Protein AF-A0A7Y4TF43-F1 (afdb_monomer)

pLDDT: mean 89.57, std 15.42, range [26.77, 98.62]

Solvent-accessible surface area (backbone atoms only — not comparable to full-atom values): 12649 Å² total; per-residue (Å²): 133,94,53,73,47,68,71,80,63,90,96,55,72,72,47,81,47,78,46,74,49,80,55,80,35,30,31,34,32,39,34,38,35,33,34,73,54,86,98,42,77,38,79,77,46,71,32,80,34,51,35,22,57,14,78,38,34,25,68,56,25,36,51,51,12,51,55,29,45,78,72,66,38,46,60,57,14,49,53,29,26,50,49,13,34,57,22,34,49,42,52,96,55,34,36,42,57,59,31,66,57,42,44,54,54,48,71,70,48,78,72,38,80,82,64,49,75,67,70,67,25,78,40,71,54,90,91,47,73,41,41,33,55,44,76,46,79,43,33,36,78,89,54,38,35,28,40,37,40,33,28,46,60,94,83,63,85,84,42,68,71,57,41,46,55,53,24,48,52,51,48,54,46,48,46,70,73,42,70,67,48,55,81,70,20,52,28,39,32,28,28,43,38,43,90,100,49,95,51,61,47,73,37,54,33,33,65,84,77,38,62,66,80,82,74,83,72,73,93,65,78,83,79,80,75,132

Sequence (226 aa):
ETGVQVNELPGAAQIHTLYSAQTPAHRWALNAWLVPAGETWAVASFYVSIASVGAYDAEELQKLAQVQAGRGHAFNAYMLMSAASATAYRGPDFQPVAKPKIDAALAAMKVPSELAGNPPRTWTFGTQRYTVEQVTIVGAPDKALGLVIQYRDPAWDLTDPDGEVRNRALIDAFVKKHPDWSESFGFLVARILRPGENMGWGTVFDAKAGFAQGVTSDASSPTVTP

Radius of gyration: 20.47 Å; Cα contacts (8 Å, |Δi|>4): 413; chains: 1; bounding box: 50×43×59 Å

Nearest PDB structures (foldseek):
  4k15-assembly1_C-2  TM=5.451E-01  e=4.160E-01  Listeria monocytogenes EGD-e
  5bsz-assembly1_A  TM=5.001E-01  e=3.686E-01  Streptoalloteichus sp. ATCC 53650
  4k15-assembly1_A-2  TM=5.828E-01  e=2.403E+00  Listeria monocytogenes EGD-e
  1qbe-assembly1_C  TM=3.901E-01  e=1.163E+00  Qubevirus durum
  2ygk-assembly1_B  TM=3.945E-01  e=1.672E+00  Saccharolobus solfataricus

Foldseek 3Di:
DWDKDFDDDPPFDKDWDWDWDDDLFFIKIKIFIWGDDDVDIDTPDMDIATQAFGVDGLVRLQVQLVVCVVVVLQVSNLQSLVRSLRNQDGDPGMGIPVNVVSVVVNVPGDQPPQRPDAAQDWDDQPPDIWRWGDWHWHGDSVRFIEIETETEDPPQPQDLVSQQVVFLVVVVSVCVVRVVNCVRGQKYKYFYDDVPDPHGHIWMQGPPPGTDDDDPPDPDDPPPDD

Mean predicted aligned error: 6.47 Å

Secondary structure (DSSP, 8-state):
---EEE---TTS--EEEEEEEE-SS-EEEEEEEEEEETTEEEEEEEEEEE-EETTEEHHHHHHHHHHHHHTT-HHHHHHHHHHHHHHH---TTEEETHHHHHHHHHHTSPPPGGG-SSSSEEEEETTEEEEEEEEEEEE-TTS-EEEEEEEE-TT--S-HHHHHHHHHHHHHHHHHH-GGGGGT-SEEEEEEEPTT-S-EEEEEEETTTEE-------S-------

Structure (mmCIF, N/CA/C/O backbone):
data_AF-A0A7Y4TF43-F1
#
_entry.id   AF-A0A7Y4TF43-F1
#
loop_
_atom_site.group_PDB
_atom_site.id
_atom_site.type_symbol
_atom_site.label_atom_id
_atom_site.label_alt_id
_atom_site.label_comp_id
_atom_site.label_asym_id
_atom_site.label_entity_id
_atom_site.label_seq_id
_atom_site.pdbx_PDB_ins_code
_atom_site.Cartn_x
_atom_site.Cartn_y
_atom_site.Cartn_z
_atom_site.occupancy
_atom_site.B_iso_or_equiv
_atom_site.auth_seq_id
_atom_site.auth_comp_id
_atom_site.auth_asym_id
_atom_site.auth_atom_id
_atom_site.pdbx_PDB_model_num
ATOM 1 N N . GLU A 1 1 ? -24.293 -7.139 6.120 1.00 46.12 1 GLU A N 1
ATOM 2 C CA . GLU A 1 1 ? -24.575 -6.857 7.542 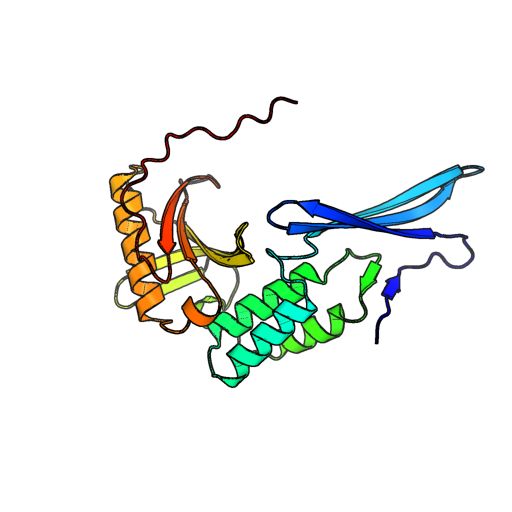1.00 46.12 1 GLU A CA 1
ATOM 3 C C . GLU A 1 1 ? -23.653 -5.748 7.998 1.00 46.12 1 GLU A C 1
ATOM 5 O O . GLU A 1 1 ? -22.440 -5.907 7.910 1.00 46.12 1 GLU A O 1
ATOM 10 N N . THR A 1 2 ? -24.228 -4.626 8.412 1.00 69.12 2 THR A N 1
ATOM 11 C CA . THR A 1 2 ? -23.524 -3.517 9.056 1.00 69.12 2 THR A CA 1
ATOM 12 C C . THR A 1 2 ? -23.521 -3.790 10.553 1.00 69.12 2 THR A C 1
ATOM 14 O O . THR A 1 2 ? -24.575 -3.861 11.176 1.00 69.12 2 THR A O 1
ATOM 17 N N . GLY A 1 3 ? -22.342 -3.998 11.127 1.00 82.38 3 GLY A N 1
ATOM 18 C CA . GLY A 1 3 ? -22.181 -4.295 12.544 1.00 82.38 3 GLY A CA 1
ATOM 19 C C . GLY A 1 3 ? -20.760 -3.998 12.995 1.00 82.38 3 GLY A C 1
ATOM 20 O O . GLY A 1 3 ? -19.847 -3.884 12.170 1.00 82.38 3 GLY A O 1
ATOM 21 N N . VAL A 1 4 ? -20.579 -3.873 14.304 1.00 86.94 4 VAL A N 1
ATOM 22 C CA . VAL A 1 4 ? -19.288 -3.597 14.938 1.00 86.94 4 VAL A CA 1
ATOM 23 C C . VAL A 1 4 ? -19.072 -4.563 16.095 1.00 86.94 4 VAL A C 1
ATOM 25 O O . VAL A 1 4 ? -20.026 -5.001 16.733 1.00 86.94 4 VAL A O 1
ATOM 28 N N . GLN A 1 5 ? -17.815 -4.902 16.336 1.00 87.38 5 GLN A N 1
ATOM 29 C CA . GLN A 1 5 ? -17.347 -5.585 17.532 1.00 87.38 5 GLN A CA 1
ATOM 30 C C . GLN A 1 5 ? -16.591 -4.570 18.378 1.00 87.38 5 GLN A C 1
ATOM 32 O O . GLN A 1 5 ? -15.819 -3.775 17.837 1.00 87.38 5 GLN A O 1
ATOM 37 N N . VAL A 1 6 ? -16.825 -4.592 19.685 1.00 88.56 6 VAL A N 1
ATOM 38 C CA . VAL A 1 6 ? -16.188 -3.684 20.638 1.00 88.56 6 VAL A CA 1
ATOM 39 C C . VAL A 1 6 ? -15.660 -4.463 21.832 1.00 88.56 6 VAL A C 1
ATOM 41 O O . VAL A 1 6 ? -16.217 -5.503 22.186 1.00 88.56 6 VAL A O 1
ATOM 44 N N . ASN A 1 7 ? -14.606 -3.952 22.460 1.00 85.12 7 ASN A N 1
ATOM 45 C CA . ASN A 1 7 ? -14.187 -4.438 23.769 1.00 85.12 7 ASN A CA 1
ATOM 46 C C . ASN A 1 7 ? -15.149 -3.937 24.855 1.00 85.12 7 ASN A C 1
ATOM 48 O O . ASN A 1 7 ? -15.689 -2.828 24.782 1.00 85.12 7 ASN A O 1
ATOM 52 N N . GLU A 1 8 ? -15.369 -4.763 25.876 1.00 86.81 8 GLU A N 1
ATOM 53 C CA . GLU A 1 8 ? -16.253 -4.440 26.993 1.00 86.81 8 GLU A CA 1
ATOM 54 C C . GLU A 1 8 ? -15.545 -4.606 28.336 1.00 86.81 8 GLU A C 1
ATOM 56 O O . GLU A 1 8 ? -14.788 -5.555 28.537 1.00 86.81 8 GLU A O 1
ATOM 61 N N . LEU A 1 9 ? -15.816 -3.688 29.267 1.00 85.00 9 LEU A N 1
ATOM 62 C CA . LEU A 1 9 ? -15.512 -3.848 30.686 1.00 85.00 9 LEU A CA 1
ATOM 63 C C . LEU A 1 9 ? -16.764 -4.386 31.391 1.00 85.00 9 LEU A C 1
ATOM 65 O O . LEU A 1 9 ? -17.732 -3.637 31.565 1.00 85.00 9 LEU A O 1
ATOM 69 N N . PRO A 1 10 ? -16.778 -5.666 31.810 1.00 84.62 10 PRO A N 1
ATOM 70 C CA . PRO A 1 10 ? -17.956 -6.263 32.425 1.00 84.62 10 PRO A CA 1
ATOM 71 C C . PRO A 1 10 ? -18.425 -5.470 33.649 1.00 84.62 10 PRO A C 1
ATOM 73 O O . PRO A 1 10 ? -17.652 -5.210 34.570 1.00 84.62 10 PRO A O 1
ATOM 76 N N . GLY A 1 11 ? -19.706 -5.097 33.665 1.00 82.06 11 GLY A N 1
ATOM 77 C CA . GLY A 1 11 ? -20.324 -4.382 34.785 1.00 82.06 11 GLY A CA 1
ATOM 78 C C . GLY A 1 11 ? -20.009 -2.883 34.870 1.00 82.06 11 GLY A C 1
ATOM 79 O O . GLY A 1 11 ? -20.491 -2.235 35.797 1.00 82.06 11 GLY A O 1
ATOM 80 N N . ALA A 1 12 ? -19.256 -2.315 33.922 1.00 85.38 12 ALA A N 1
ATOM 81 C CA . ALA A 1 12 ? -19.008 -0.878 33.838 1.00 85.38 12 ALA A CA 1
ATOM 82 C C . ALA A 1 12 ? -19.851 -0.229 32.730 1.00 85.38 12 ALA A C 1
ATOM 84 O O . ALA A 1 12 ? -20.059 -0.803 31.661 1.00 85.38 12 ALA A O 1
ATOM 85 N N . ALA A 1 13 ? -20.308 1.004 32.964 1.00 91.38 13 ALA A N 1
ATOM 86 C CA . ALA A 1 13 ? -20.813 1.835 31.876 1.00 91.38 13 ALA A CA 1
ATOM 87 C C . ALA A 1 13 ? -19.656 2.169 30.922 1.00 91.38 13 ALA A C 1
ATOM 89 O O . ALA A 1 13 ? -18.534 2.403 31.365 1.00 91.38 13 ALA A O 1
ATOM 90 N N . GLN A 1 14 ? -19.918 2.202 29.618 1.00 93.62 14 GLN A N 1
ATOM 91 C CA . GLN A 1 14 ? -18.905 2.505 28.611 1.00 93.62 14 GLN A CA 1
ATOM 92 C C . GLN A 1 14 ? -19.530 3.133 27.371 1.00 93.62 14 GLN A C 1
ATOM 94 O O . GLN A 1 14 ? -20.691 2.874 27.053 1.00 93.62 14 GLN A O 1
ATOM 99 N N . ILE A 1 15 ? -18.746 3.940 26.659 1.00 93.06 15 ILE A N 1
ATOM 100 C CA . ILE A 1 15 ? -19.147 4.545 25.388 1.00 93.06 15 ILE A CA 1
ATOM 101 C C . ILE A 1 15 ? -18.046 4.282 24.367 1.00 93.06 15 ILE A C 1
ATOM 103 O O . ILE A 1 15 ? -16.881 4.577 24.615 1.00 93.06 15 ILE A O 1
ATOM 107 N N . HIS A 1 16 ? -18.432 3.768 23.203 1.00 92.56 16 HIS A N 1
ATOM 108 C CA . HIS A 1 16 ? -17.567 3.672 22.031 1.00 92.56 16 HIS A CA 1
ATOM 109 C C . HIS A 1 16 ? -18.012 4.713 21.014 1.00 92.56 16 HIS A C 1
ATOM 111 O O . HIS A 1 16 ? -19.173 4.723 20.602 1.00 92.56 16 HIS A O 1
ATOM 117 N N . THR A 1 17 ? -17.105 5.599 20.618 1.00 91.62 17 THR A N 1
ATOM 118 C CA . THR A 1 17 ? -17.371 6.634 19.618 1.00 91.62 17 THR A CA 1
ATOM 119 C C . THR A 1 17 ? -16.515 6.412 18.380 1.00 91.62 17 THR A C 1
ATOM 121 O O . THR A 1 17 ? -15.373 5.959 18.452 1.00 91.62 17 THR A O 1
ATOM 124 N N . LEU A 1 18 ? -17.090 6.732 17.221 1.00 92.06 18 LEU A N 1
ATOM 125 C CA . LEU A 1 18 ? -16.399 6.730 15.940 1.00 92.06 18 LEU A CA 1
ATOM 126 C C . LEU A 1 18 ? -16.615 8.086 15.275 1.00 92.06 18 LEU A C 1
ATOM 128 O O . LEU A 1 18 ? -17.734 8.429 14.896 1.00 92.06 18 LEU A O 1
ATOM 132 N N . TYR A 1 19 ? -15.535 8.836 15.112 1.00 91.31 19 TYR A N 1
ATOM 133 C CA . TYR A 1 19 ? -15.518 10.093 14.378 1.00 91.31 19 TYR A CA 1
ATOM 134 C C . TYR A 1 19 ? -14.869 9.882 13.018 1.00 91.31 19 TYR A C 1
ATOM 136 O O . TYR A 1 19 ? -13.899 9.133 12.895 1.00 91.31 19 TYR A O 1
ATOM 144 N N . SER A 1 20 ? -15.372 10.572 11.998 1.00 91.81 20 SER A N 1
ATOM 145 C CA . SER A 1 20 ? -14.782 10.578 10.662 1.00 91.81 20 SER A CA 1
ATOM 146 C C . SER A 1 20 ? -14.356 11.983 10.260 1.00 91.81 20 SER A C 1
ATOM 148 O O . SER A 1 20 ? -15.112 12.931 10.462 1.00 91.81 20 SER A O 1
ATOM 150 N N . ALA A 1 21 ? -13.196 12.103 9.622 1.00 91.12 21 ALA A N 1
ATOM 151 C CA . ALA A 1 21 ? -12.746 13.337 8.984 1.00 91.12 21 ALA A CA 1
ATOM 152 C C . ALA A 1 21 ? -12.379 13.071 7.519 1.00 91.12 21 ALA A C 1
ATOM 154 O O . ALA A 1 21 ? -11.948 11.974 7.175 1.00 91.12 21 A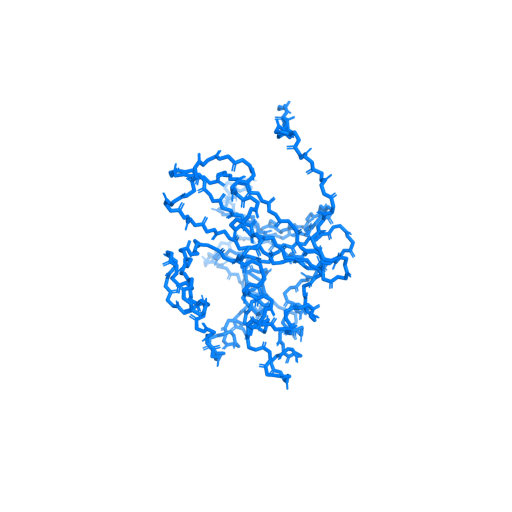LA A O 1
ATOM 155 N N . GLN A 1 22 ? -12.539 14.066 6.650 1.00 89.00 22 GLN A N 1
ATOM 156 C CA . GLN A 1 22 ? -12.196 13.974 5.230 1.00 89.00 22 GLN A CA 1
ATOM 157 C C . GLN A 1 22 ? -11.066 14.958 4.915 1.00 89.00 22 GLN A C 1
ATOM 159 O O . GLN A 1 22 ? -11.175 16.146 5.204 1.00 89.00 22 GLN A O 1
ATOM 164 N N . THR A 1 23 ? -10.003 14.470 4.283 1.00 84.50 23 THR A N 1
ATOM 165 C CA . THR A 1 23 ? -8.981 15.271 3.594 1.00 84.50 23 THR A CA 1
ATOM 166 C C . THR A 1 23 ? -9.102 15.050 2.080 1.00 84.50 23 THR A C 1
ATOM 168 O O . THR A 1 23 ? -9.809 14.128 1.665 1.00 84.50 23 THR A O 1
ATOM 171 N N . PRO A 1 24 ? -8.429 15.839 1.219 1.00 81.12 24 PRO A N 1
ATOM 172 C CA . PRO A 1 24 ? -8.532 15.656 -0.233 1.00 81.12 24 PRO A CA 1
ATOM 173 C C . PRO A 1 24 ? -8.176 14.243 -0.719 1.00 81.12 24 PRO A C 1
ATOM 175 O O . PRO A 1 24 ? -8.765 13.765 -1.681 1.00 81.12 24 PRO A O 1
ATOM 178 N N . ALA A 1 25 ? -7.240 13.566 -0.044 1.00 76.88 25 ALA A N 1
ATOM 179 C CA . ALA A 1 25 ? -6.752 12.246 -0.444 1.00 76.88 25 ALA A CA 1
ATOM 180 C C . ALA A 1 25 ? -7.330 11.081 0.378 1.00 76.88 25 ALA A C 1
ATOM 182 O O . ALA A 1 25 ? -7.246 9.940 -0.069 1.00 76.88 25 ALA A O 1
ATOM 183 N N . HIS A 1 26 ? -7.890 11.326 1.571 1.00 84.12 26 HIS A N 1
ATOM 184 C CA . HIS A 1 26 ? -8.266 10.253 2.499 1.00 84.12 26 HIS A CA 1
ATOM 185 C C . HIS A 1 26 ? -9.459 10.607 3.385 1.00 84.12 26 HIS A C 1
ATOM 187 O O . HIS A 1 26 ? -9.641 11.750 3.798 1.00 84.12 26 HIS A O 1
ATOM 193 N N . ARG A 1 27 ? -10.217 9.585 3.778 1.00 90.62 27 ARG A N 1
ATOM 194 C CA . ARG A 1 27 ? -11.031 9.597 4.992 1.00 90.62 27 ARG A CA 1
ATOM 195 C C . ARG A 1 27 ? -10.197 9.091 6.155 1.00 90.62 27 ARG A C 1
ATOM 197 O O . ARG A 1 27 ? -9.476 8.106 6.023 1.00 90.62 27 ARG A O 1
ATOM 204 N N . TRP A 1 28 ? -10.347 9.730 7.299 1.00 93.31 28 TRP A N 1
ATOM 205 C CA . TRP A 1 28 ? -9.778 9.336 8.578 1.00 93.31 28 TRP A CA 1
ATOM 206 C C . TRP A 1 28 ? -10.893 8.869 9.500 1.00 93.31 28 TRP A C 1
ATOM 208 O O . TRP A 1 28 ? -12.013 9.374 9.427 1.00 93.31 28 TRP A O 1
ATOM 218 N N . ALA A 1 29 ? -10.569 7.931 10.378 1.00 93.88 29 ALA A N 1
ATOM 219 C CA . ALA A 1 29 ? -11.431 7.475 11.452 1.00 93.88 29 ALA A CA 1
ATOM 220 C C . ALA A 1 29 ? -10.695 7.583 12.789 1.00 93.88 29 ALA A C 1
ATOM 222 O O . ALA A 1 29 ? -9.575 7.089 12.916 1.00 93.88 29 ALA A O 1
ATOM 223 N N . LEU A 1 30 ? -11.348 8.193 13.776 1.00 94.38 30 LEU A N 1
ATOM 224 C CA . LEU A 1 30 ? -10.943 8.189 15.178 1.00 94.38 30 LEU A CA 1
ATOM 225 C C . LEU A 1 30 ? -11.949 7.341 15.958 1.00 94.38 30 LEU A C 1
ATOM 227 O O . LEU A 1 30 ? -13.120 7.701 16.057 1.00 94.38 30 LEU A O 1
ATOM 231 N N . ASN A 1 31 ? -11.478 6.229 16.507 1.00 93.88 31 ASN A N 1
ATOM 232 C CA . ASN A 1 31 ? -12.157 5.470 17.551 1.00 93.88 31 ASN A CA 1
ATOM 233 C C . ASN A 1 31 ? -11.761 6.081 18.903 1.00 93.88 31 ASN A C 1
ATOM 235 O O . ASN A 1 31 ? -10.574 6.348 19.105 1.00 93.88 31 ASN A O 1
ATOM 239 N N . ALA A 1 32 ? -12.717 6.251 19.819 1.00 94.38 32 ALA A N 1
ATOM 240 C CA . ALA A 1 32 ? -12.417 6.439 21.235 1.00 94.38 32 ALA A CA 1
ATOM 241 C C . ALA A 1 32 ? -13.327 5.580 22.124 1.00 94.38 32 ALA A C 1
ATOM 243 O O . ALA A 1 32 ? -14.546 5.532 21.942 1.00 94.38 32 ALA A O 1
ATOM 244 N N . TRP A 1 33 ? -12.720 4.942 23.121 1.00 94.94 33 TRP A N 1
ATOM 245 C CA . TRP A 1 33 ? -13.391 4.194 24.175 1.00 94.94 33 TRP A CA 1
ATOM 246 C C . TRP A 1 33 ? -13.370 5.011 25.465 1.00 94.94 33 TRP A C 1
ATOM 248 O O . TRP A 1 33 ? -12.303 5.328 25.996 1.00 94.94 33 TRP A O 1
ATOM 258 N N . LEU A 1 34 ? -14.552 5.371 25.959 1.00 95.12 34 LEU A N 1
ATOM 259 C CA . LEU A 1 34 ? -14.738 6.161 27.168 1.00 95.12 34 LEU A CA 1
ATOM 260 C C . LEU A 1 34 ? -15.268 5.294 28.309 1.00 95.12 34 LEU A C 1
ATOM 262 O O . LEU A 1 34 ? -16.192 4.498 28.119 1.00 95.12 34 LEU A O 1
ATOM 266 N N . VAL A 1 35 ? -14.724 5.518 29.503 1.00 95.12 35 VAL A N 1
ATOM 267 C CA . VAL A 1 35 ? -15.135 4.864 30.752 1.00 95.12 35 VAL A CA 1
ATOM 268 C C . VAL A 1 35 ? -15.353 5.910 31.856 1.00 95.12 35 VAL A C 1
ATOM 270 O O . VAL A 1 35 ? -14.732 6.979 31.809 1.00 95.12 35 VAL A O 1
ATOM 273 N N . PRO A 1 36 ? -16.222 5.650 32.847 1.00 94.06 36 PRO A N 1
ATOM 274 C CA . PRO A 1 36 ? -16.410 6.542 33.982 1.00 94.06 36 PRO A CA 1
ATOM 275 C C . PRO A 1 36 ? -15.119 6.741 34.786 1.00 94.06 36 PRO A C 1
ATOM 277 O O . PRO A 1 36 ? -14.408 5.787 35.098 1.00 94.06 36 PRO A O 1
ATOM 280 N N . ALA A 1 37 ? -14.860 7.986 35.172 1.00 92.50 37 ALA A N 1
ATOM 281 C CA . ALA A 1 37 ? -13.784 8.426 36.049 1.00 92.50 37 ALA A CA 1
ATOM 282 C C . ALA A 1 37 ? -14.371 9.387 37.098 1.00 92.50 37 ALA A C 1
ATOM 284 O O . ALA A 1 37 ? -14.317 10.615 36.970 1.00 92.50 37 ALA A O 1
ATOM 285 N N . GLY A 1 38 ? -15.013 8.808 38.117 1.00 90.69 38 GLY A N 1
ATOM 286 C CA . GLY A 1 38 ? -15.818 9.556 39.083 1.00 90.69 38 GLY A CA 1
ATOM 287 C C . GLY A 1 38 ? -17.072 10.127 38.419 1.00 90.69 38 GLY A C 1
ATOM 288 O O . GLY A 1 38 ? -17.845 9.382 37.823 1.00 90.69 38 GLY A O 1
ATOM 289 N N . GLU A 1 39 ? -17.257 11.444 38.498 1.00 93.50 39 GLU A N 1
ATOM 290 C CA . GLU A 1 39 ? -18.380 12.159 37.864 1.00 93.50 39 GLU A CA 1
ATOM 291 C C . GLU A 1 39 ? -18.112 12.548 36.399 1.00 93.50 39 GLU A C 1
ATOM 293 O O . GLU A 1 39 ? -18.959 13.155 35.746 1.00 93.50 39 GLU A O 1
ATOM 298 N N . THR A 1 40 ? -16.932 12.216 35.866 1.00 95.06 40 THR A N 1
ATOM 299 C CA . THR A 1 40 ? -16.533 12.552 34.492 1.00 95.06 40 THR A CA 1
ATOM 300 C C . THR A 1 40 ? -16.291 11.300 33.654 1.00 95.06 40 THR A C 1
ATOM 302 O O . THR A 1 40 ? -16.212 10.191 34.178 1.00 95.06 40 THR A O 1
ATOM 305 N N . TRP A 1 41 ? -16.181 11.468 32.338 1.00 95.62 41 TRP A N 1
ATOM 306 C CA . TRP A 1 41 ? -15.757 10.411 31.421 1.00 95.62 41 TRP A CA 1
ATOM 307 C C . TRP A 1 41 ? -14.280 10.598 31.081 1.00 95.62 41 TRP A C 1
ATOM 309 O O . TRP A 1 41 ? -13.862 11.706 30.749 1.00 95.62 41 TRP A O 1
ATOM 319 N N . ALA A 1 42 ? -13.508 9.515 31.119 1.00 95.25 42 ALA A N 1
ATOM 320 C CA . ALA A 1 42 ? -12.115 9.494 30.690 1.00 95.25 42 ALA A CA 1
ATOM 321 C C . ALA A 1 42 ? -11.945 8.622 29.442 1.00 95.25 42 ALA A C 1
ATOM 323 O O . ALA A 1 42 ? -12.658 7.635 29.255 1.00 95.25 42 ALA A O 1
ATOM 324 N N . VAL A 1 43 ? -10.975 8.977 28.596 1.00 95.19 43 VAL A N 1
ATOM 325 C CA . VAL A 1 43 ? -10.563 8.152 27.454 1.00 95.19 43 VAL A CA 1
ATOM 326 C C . VAL A 1 43 ? -9.737 6.982 27.980 1.00 95.19 43 VAL A C 1
ATOM 328 O O . VAL A 1 43 ? -8.630 7.182 28.474 1.00 95.19 43 VAL A O 1
ATOM 331 N N . ALA A 1 44 ? -10.272 5.768 27.871 1.00 93.38 44 ALA A N 1
ATOM 332 C CA . ALA A 1 44 ? -9.546 4.539 28.179 1.00 93.38 44 ALA A CA 1
ATOM 333 C C . ALA A 1 44 ? -8.581 4.164 27.046 1.00 93.38 44 ALA A C 1
ATOM 335 O O . ALA A 1 44 ? -7.450 3.756 27.295 1.00 93.38 44 ALA A O 1
ATOM 336 N N . SER A 1 45 ? -9.032 4.318 25.800 1.00 94.31 45 SER A N 1
ATOM 337 C CA . SER A 1 45 ? -8.263 4.018 24.592 1.00 94.31 45 SER A CA 1
ATOM 338 C C . SER A 1 45 ? -8.760 4.873 23.431 1.00 94.31 45 SER A C 1
ATOM 340 O O . SER A 1 45 ? -9.919 5.293 23.406 1.00 94.31 45 SER A O 1
ATOM 342 N N . PHE A 1 46 ? -7.889 5.139 22.464 1.00 95.38 46 PHE A N 1
ATOM 343 C CA . PHE A 1 46 ? -8.273 5.736 21.193 1.00 95.38 46 PHE A CA 1
ATOM 344 C C . PHE A 1 46 ? -7.387 5.205 20.069 1.00 95.38 46 PHE A C 1
ATOM 346 O O . PHE A 1 46 ? -6.236 4.822 20.283 1.00 95.38 46 PHE A O 1
ATOM 353 N N . TYR A 1 47 ? -7.918 5.208 18.850 1.00 95.25 47 TYR A N 1
ATOM 354 C CA . TYR A 1 47 ? -7.173 4.792 17.671 1.00 95.25 47 TYR A CA 1
ATOM 355 C C . TYR A 1 47 ? -7.512 5.666 16.469 1.00 95.25 47 TYR A C 1
ATOM 357 O O . TYR A 1 47 ? -8.678 5.802 16.097 1.00 95.25 47 TYR A O 1
ATOM 365 N N . VAL A 1 48 ? -6.483 6.233 15.838 1.00 94.94 48 VAL A N 1
ATOM 366 C CA . VAL A 1 48 ? -6.611 7.000 14.595 1.00 94.94 48 VAL A CA 1
ATOM 367 C C . VAL A 1 48 ? -6.155 6.130 13.435 1.00 94.94 48 VAL A C 1
ATOM 369 O O . VAL A 1 48 ? -5.073 5.550 13.463 1.00 94.94 48 VAL A O 1
ATOM 372 N N . SER A 1 49 ? -6.984 6.047 12.401 1.00 93.56 49 SER A N 1
ATOM 373 C CA . SER A 1 49 ? -6.743 5.206 11.232 1.00 93.56 49 SER A CA 1
ATOM 374 C C . SER A 1 49 ? -7.159 5.895 9.944 1.00 93.56 49 SER A C 1
ATOM 376 O O . SER A 1 49 ? -8.040 6.757 9.931 1.00 93.56 49 SER A O 1
ATOM 378 N N . ILE A 1 50 ? -6.542 5.478 8.842 1.00 92.62 50 ILE A N 1
ATOM 379 C CA . ILE A 1 50 ? -7.019 5.805 7.503 1.00 92.62 50 ILE A CA 1
ATOM 380 C C . ILE A 1 50 ? -8.216 4.896 7.202 1.00 92.62 50 ILE A C 1
ATOM 382 O O . ILE A 1 50 ? -8.120 3.672 7.268 1.00 92.62 50 ILE A O 1
ATOM 386 N N . ALA A 1 51 ? -9.351 5.503 6.870 1.00 93.69 51 ALA A N 1
ATOM 387 C CA . ALA A 1 51 ? -10.604 4.829 6.551 1.00 93.69 51 ALA A CA 1
ATOM 388 C C . ALA A 1 51 ? -10.843 4.669 5.039 1.00 93.69 51 ALA A C 1
ATOM 390 O O . ALA A 1 51 ? -11.714 3.891 4.653 1.00 93.69 51 ALA A O 1
ATOM 391 N N . SER A 1 52 ? -10.091 5.381 4.190 1.00 93.75 52 SER A N 1
ATOM 392 C CA . SER A 1 52 ? -10.121 5.223 2.729 1.00 93.75 52 SER A CA 1
ATOM 393 C C . SER A 1 52 ? -8.766 5.513 2.080 1.00 93.75 52 SER A C 1
ATOM 395 O O . SER A 1 5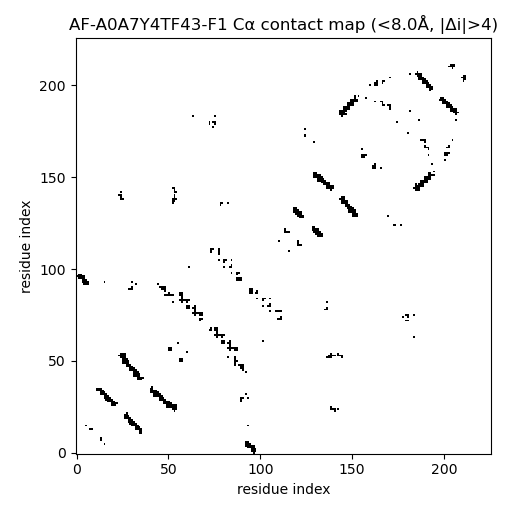2 ? -7.980 6.322 2.580 1.00 93.75 52 SER A O 1
ATOM 397 N N . VAL A 1 53 ? -8.507 4.908 0.921 1.00 92.38 53 VAL A N 1
ATOM 398 C CA . VAL A 1 53 ? -7.399 5.304 0.037 1.00 92.38 53 VAL A CA 1
ATOM 399 C C . VAL A 1 53 ? -7.989 6.031 -1.163 1.00 92.38 53 VAL A C 1
ATOM 401 O O . VAL A 1 53 ? -8.730 5.442 -1.948 1.00 92.38 53 VAL A O 1
ATOM 404 N N . GLY A 1 54 ? -7.720 7.332 -1.288 1.00 88.38 54 GLY A N 1
ATOM 405 C CA . GLY A 1 54 ? -8.463 8.165 -2.229 1.00 88.38 54 GLY A CA 1
ATOM 406 C C . GLY A 1 54 ? -9.943 8.190 -1.848 1.00 88.38 54 GLY A C 1
ATOM 407 O O . GLY A 1 54 ? -10.311 8.320 -0.674 1.00 88.38 54 GLY A O 1
ATOM 408 N N . ALA A 1 55 ? -10.795 7.992 -2.851 1.00 87.81 55 ALA A N 1
ATOM 409 C CA . ALA A 1 55 ? -12.236 7.881 -2.658 1.00 87.81 55 ALA A CA 1
ATOM 410 C C . ALA A 1 55 ? -12.697 6.505 -2.143 1.00 87.81 55 ALA A C 1
ATOM 412 O O . ALA A 1 55 ? -13.838 6.410 -1.708 1.00 87.81 55 ALA A O 1
ATOM 413 N N . TYR A 1 56 ? -11.836 5.479 -2.156 1.00 93.69 56 TYR A N 1
ATOM 414 C CA . TYR A 1 56 ? -12.250 4.089 -1.959 1.00 93.69 56 TYR A CA 1
ATOM 415 C C . TYR A 1 56 ? -12.144 3.651 -0.498 1.00 93.69 56 TYR A C 1
ATOM 417 O O . TYR A 1 56 ? -11.049 3.664 0.077 1.00 93.69 56 TYR A O 1
ATOM 425 N N . ASP A 1 57 ? -13.258 3.244 0.110 1.00 94.00 57 ASP A N 1
ATOM 426 C CA . ASP A 1 57 ? -13.215 2.514 1.384 1.00 94.00 57 ASP A CA 1
ATOM 427 C C . ASP A 1 57 ? -12.897 1.026 1.214 1.00 94.00 57 ASP A C 1
ATOM 429 O O . ASP A 1 57 ? -12.672 0.513 0.119 1.00 94.00 57 ASP A O 1
ATOM 433 N N . ALA A 1 58 ? -12.855 0.325 2.346 1.00 95.56 58 ALA A N 1
ATOM 434 C CA . ALA A 1 58 ? -12.540 -1.086 2.414 1.00 95.56 58 ALA A CA 1
ATOM 435 C C . ALA A 1 58 ? -13.461 -1.973 1.563 1.00 95.56 58 ALA A C 1
ATOM 437 O O . ALA A 1 58 ? -12.977 -2.926 0.956 1.00 95.56 58 ALA A O 1
ATOM 438 N N . GLU A 1 59 ? -14.765 -1.685 1.491 1.00 95.38 59 GLU A N 1
ATOM 439 C CA . GLU A 1 59 ? -15.688 -2.505 0.699 1.00 95.38 59 GLU A CA 1
ATOM 440 C C . GLU A 1 59 ? -15.484 -2.272 -0.798 1.00 95.38 59 GLU A C 1
ATOM 442 O O . GLU A 1 59 ? -15.506 -3.217 -1.589 1.00 95.38 59 GLU A O 1
ATOM 447 N N . GLU A 1 60 ? -15.266 -1.021 -1.201 1.00 95.81 60 GLU A N 1
ATOM 448 C CA . GLU A 1 60 ? -14.963 -0.677 -2.590 1.00 95.81 60 GLU A CA 1
ATOM 449 C C . GLU A 1 60 ? -13.620 -1.274 -3.033 1.00 95.81 60 GLU A C 1
ATOM 451 O O . GLU A 1 60 ? -13.545 -1.901 -4.092 1.00 95.81 60 GLU A O 1
ATOM 456 N N . LEU A 1 61 ? -12.582 -1.175 -2.196 1.00 97.69 61 LEU A N 1
ATOM 457 C CA . LEU A 1 61 ? -11.277 -1.798 -2.437 1.00 97.69 61 LEU A CA 1
ATO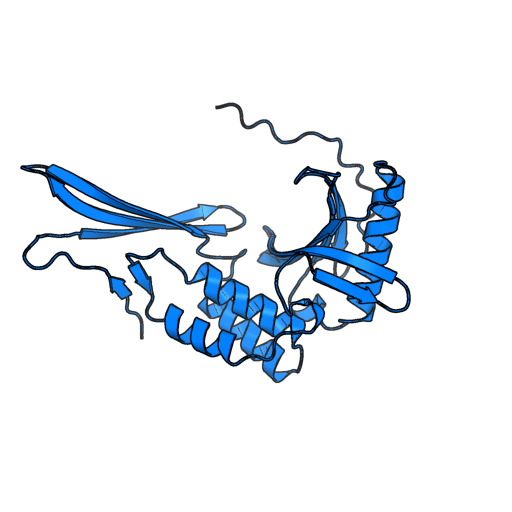M 458 C C . LEU A 1 61 ? -11.385 -3.326 -2.525 1.00 97.69 61 LEU A C 1
ATOM 460 O O . LEU A 1 61 ? -10.791 -3.932 -3.417 1.00 97.69 61 LEU A O 1
ATOM 464 N N . GLN A 1 62 ? -12.182 -3.958 -1.656 1.00 98.25 62 GLN A N 1
ATOM 465 C CA . GLN A 1 62 ? -12.435 -5.399 -1.709 1.00 98.25 62 GLN A CA 1
ATOM 466 C C . GLN A 1 62 ? -13.114 -5.804 -3.026 1.00 98.25 62 GLN A C 1
ATOM 468 O O . GLN A 1 62 ? -12.713 -6.793 -3.643 1.00 98.25 62 GLN A O 1
ATOM 473 N N . LYS A 1 63 ? -14.119 -5.046 -3.483 1.00 97.88 63 LYS A N 1
ATOM 474 C CA . LYS A 1 63 ? -14.799 -5.300 -4.765 1.00 97.88 63 LYS A CA 1
ATOM 475 C C . LYS A 1 63 ? -13.831 -5.175 -5.941 1.00 97.88 63 LYS A C 1
ATOM 477 O O . LYS A 1 63 ? -13.800 -6.058 -6.797 1.00 97.88 63 LYS A O 1
ATOM 482 N N . LEU A 1 64 ? -13.000 -4.131 -5.966 1.00 97.88 64 LEU A N 1
ATOM 483 C CA . LEU A 1 64 ? -11.964 -3.967 -6.991 1.00 97.88 64 LEU A CA 1
ATOM 484 C C . LEU A 1 64 ? -10.964 -5.132 -6.972 1.00 97.88 64 LEU A C 1
ATOM 486 O O . LEU A 1 64 ? -10.636 -5.679 -8.025 1.00 97.88 64 LEU A O 1
ATOM 490 N N . ALA A 1 65 ? -10.538 -5.567 -5.784 1.00 98.50 65 ALA A N 1
ATOM 491 C CA . ALA A 1 65 ? -9.647 -6.712 -5.628 1.00 98.50 65 ALA A CA 1
ATOM 492 C C . ALA A 1 65 ? -10.252 -8.001 -6.204 1.00 98.50 65 ALA A C 1
ATOM 494 O O . ALA A 1 65 ? -9.566 -8.748 -6.900 1.00 98.50 65 ALA A O 1
ATOM 495 N N . GLN A 1 66 ? -11.541 -8.250 -5.959 1.00 98.44 66 GLN A N 1
ATOM 496 C CA . GLN A 1 66 ? -12.260 -9.407 -6.500 1.00 98.44 66 GLN A CA 1
ATOM 497 C C . GLN A 1 66 ? -12.370 -9.357 -8.029 1.00 98.44 66 GLN A C 1
ATOM 499 O O . GLN A 1 66 ? -12.180 -10.382 -8.683 1.00 98.44 66 GLN A O 1
ATOM 504 N N . VAL A 1 67 ? -12.618 -8.176 -8.607 1.00 98.38 67 VAL A N 1
ATOM 505 C CA . VAL A 1 67 ? -12.633 -7.990 -10.068 1.00 98.38 67 VAL A CA 1
ATOM 506 C C . VAL A 1 67 ? -11.270 -8.331 -10.673 1.00 98.38 67 VAL A C 1
ATOM 508 O O . VAL A 1 67 ? -11.204 -9.090 -11.638 1.00 98.38 67 VAL A O 1
ATOM 511 N N . GLN A 1 68 ? -10.182 -7.822 -10.092 1.00 98.50 68 GLN A N 1
ATOM 512 C CA . GLN A 1 68 ? -8.820 -8.105 -10.556 1.00 98.50 68 GLN A CA 1
ATOM 513 C C . GLN A 1 68 ? -8.454 -9.587 -10.371 1.00 98.50 68 GLN A C 1
ATOM 515 O O . GLN A 1 68 ? -7.888 -10.204 -11.274 1.00 98.50 68 GLN A O 1
ATOM 520 N N . ALA A 1 69 ? -8.856 -10.201 -9.253 1.00 98.06 69 ALA A N 1
ATOM 521 C CA . ALA A 1 69 ? -8.657 -11.630 -9.016 1.00 98.06 69 ALA A CA 1
ATOM 522 C C . ALA A 1 69 ? -9.369 -12.485 -10.075 1.00 98.06 69 ALA A C 1
ATOM 524 O O . ALA A 1 69 ? -8.765 -13.407 -10.620 1.00 98.06 69 ALA A O 1
ATOM 525 N N . GLY A 1 70 ? -10.617 -12.146 -10.420 1.00 97.88 70 GLY A N 1
ATOM 526 C CA . GLY A 1 70 ? -11.389 -12.836 -11.458 1.00 97.88 70 GLY A CA 1
ATOM 527 C C . GLY A 1 70 ? -10.773 -12.745 -12.859 1.00 97.88 70 GLY A C 1
ATOM 528 O O . GLY A 1 70 ? -11.030 -13.609 -13.692 1.00 97.88 70 GLY A O 1
ATOM 529 N N . ARG A 1 71 ? -9.927 -11.737 -13.106 1.00 98.12 71 ARG A N 1
ATOM 530 C CA . ARG A 1 71 ? -9.158 -11.566 -14.352 1.00 98.12 71 ARG A CA 1
ATOM 531 C C . ARG A 1 71 ? -7.772 -12.221 -14.315 1.00 98.12 71 ARG A C 1
ATOM 533 O O . ARG A 1 71 ? -7.074 -12.222 -15.319 1.00 98.12 71 ARG A O 1
ATOM 540 N N . GLY A 1 72 ? -7.362 -12.788 -13.179 1.00 97.19 72 GLY A N 1
ATOM 541 C CA . GLY A 1 72 ? -6.023 -13.357 -12.997 1.00 97.19 72 GLY A CA 1
ATOM 542 C C . GLY A 1 72 ? -4.929 -12.323 -12.698 1.00 97.19 72 GLY A C 1
ATOM 543 O O . GLY A 1 72 ? -3.751 -12.678 -12.667 1.00 97.19 72 GLY A O 1
ATOM 544 N N . HIS A 1 73 ? -5.293 -11.066 -12.426 1.00 98.00 73 HIS A N 1
ATOM 545 C CA . HIS A 1 73 ? -4.378 -9.961 -12.116 1.00 98.00 73 HIS A CA 1
ATOM 546 C C . HIS A 1 73 ? -3.934 -10.028 -10.648 1.00 98.00 73 HIS A C 1
ATOM 548 O O . HIS A 1 73 ? -4.343 -9.235 -9.796 1.00 98.00 73 HIS A O 1
ATOM 554 N N . ALA A 1 74 ? -3.138 -11.052 -10.323 1.00 97.44 74 ALA A N 1
ATOM 555 C CA . ALA A 1 74 ? -2.833 -11.433 -8.944 1.00 97.44 74 ALA A CA 1
ATOM 556 C C . ALA A 1 74 ? -2.152 -10.316 -8.134 1.00 97.44 74 ALA A C 1
ATOM 558 O O . ALA A 1 74 ? -2.468 -10.146 -6.957 1.00 97.44 74 ALA A O 1
ATOM 559 N N . PHE A 1 75 ? -1.251 -9.542 -8.754 1.00 97.88 75 PHE A N 1
ATOM 560 C CA . PHE A 1 75 ? -0.569 -8.431 -8.086 1.00 97.88 75 PHE A CA 1
ATOM 561 C C . PHE A 1 75 ? -1.561 -7.341 -7.664 1.00 97.88 75 PHE A C 1
ATOM 563 O O . PHE A 1 75 ? -1.649 -7.012 -6.479 1.00 97.88 75 PHE A O 1
ATOM 570 N N . ASN A 1 76 ? -2.363 -6.845 -8.612 1.00 98.44 76 ASN A N 1
ATOM 571 C CA . ASN A 1 76 ? -3.383 -5.829 -8.359 1.00 98.44 76 ASN A CA 1
ATOM 572 C C . ASN A 1 76 ? -4.378 -6.289 -7.297 1.00 98.44 76 ASN A C 1
ATOM 574 O O . ASN A 1 76 ? -4.635 -5.575 -6.329 1.00 98.44 76 ASN A O 1
ATOM 578 N N . ALA A 1 77 ? -4.902 -7.505 -7.460 1.00 98.56 77 ALA A N 1
ATOM 579 C CA . ALA A 1 77 ? -5.875 -8.079 -6.547 1.00 98.56 77 ALA A CA 1
ATOM 580 C C . ALA A 1 77 ? -5.336 -8.135 -5.113 1.00 98.56 77 ALA A C 1
ATOM 582 O O . ALA A 1 77 ? -6.019 -7.723 -4.176 1.00 98.56 77 ALA A O 1
ATOM 583 N N . TYR A 1 78 ? -4.100 -8.609 -4.939 1.00 98.50 78 TYR A N 1
ATOM 584 C CA . TYR A 1 78 ? -3.487 -8.721 -3.621 1.00 98.50 78 TYR A CA 1
ATOM 585 C C . TYR A 1 78 ? -3.237 -7.349 -2.984 1.00 98.50 78 TYR A C 1
ATOM 587 O O . TYR A 1 78 ? -3.542 -7.154 -1.806 1.00 98.50 78 TYR A O 1
ATOM 595 N N . MET A 1 79 ? -2.726 -6.383 -3.755 1.00 98.38 79 MET A N 1
ATOM 596 C CA . MET A 1 79 ? -2.488 -5.020 -3.269 1.00 98.38 79 MET A CA 1
ATOM 597 C C . MET A 1 79 ? -3.794 -4.339 -2.836 1.00 98.38 79 MET A C 1
ATOM 599 O O . MET A 1 79 ? -3.861 -3.775 -1.743 1.00 98.38 79 MET A O 1
ATOM 603 N N . LEU A 1 80 ? -4.852 -4.441 -3.647 1.00 98.56 80 LEU A N 1
ATOM 604 C CA . LEU A 1 80 ? -6.169 -3.877 -3.344 1.00 98.56 80 LEU A CA 1
ATOM 605 C C . LEU A 1 80 ? -6.814 -4.542 -2.121 1.00 98.56 80 LEU A C 1
ATOM 607 O O . LEU A 1 80 ? -7.330 -3.841 -1.254 1.00 98.56 80 LEU A O 1
ATOM 611 N N . MET A 1 81 ? -6.741 -5.872 -1.999 1.00 98.62 81 MET A N 1
ATOM 612 C CA . MET A 1 81 ? -7.270 -6.584 -0.829 1.00 98.62 81 MET A CA 1
ATOM 613 C C . MET A 1 81 ? -6.475 -6.257 0.445 1.00 98.62 81 MET A C 1
ATOM 615 O O . MET A 1 81 ? -7.053 -6.108 1.521 1.00 98.62 81 MET A O 1
ATOM 619 N N . SER A 1 82 ? -5.156 -6.083 0.331 1.00 97.88 82 SER A N 1
ATOM 620 C CA . SER A 1 82 ? -4.313 -5.633 1.445 1.00 97.88 82 SER A CA 1
ATOM 621 C C . SER A 1 82 ? -4.710 -4.230 1.912 1.00 97.88 82 SER A C 1
ATOM 623 O O . SER A 1 82 ? -4.847 -3.993 3.112 1.00 97.88 82 SER A O 1
ATOM 625 N N . ALA A 1 83 ? -4.972 -3.309 0.977 1.00 97.50 83 ALA A N 1
ATOM 626 C CA . ALA A 1 83 ? -5.479 -1.979 1.306 1.00 97.50 83 ALA A CA 1
ATOM 627 C C . ALA A 1 83 ? -6.902 -2.016 1.882 1.00 97.50 83 ALA A C 1
ATOM 629 O O . ALA A 1 83 ? -7.190 -1.271 2.819 1.00 97.50 83 ALA A O 1
ATOM 630 N N . ALA A 1 84 ? -7.775 -2.900 1.390 1.00 97.94 84 ALA A N 1
ATOM 631 C CA . ALA A 1 84 ? -9.099 -3.126 1.967 1.00 97.94 84 ALA A CA 1
ATOM 632 C C . ALA A 1 84 ? -9.000 -3.571 3.435 1.00 97.94 84 ALA A C 1
ATOM 634 O O . ALA A 1 84 ? -9.666 -3.012 4.303 1.00 97.94 84 ALA A O 1
ATOM 635 N N . SER A 1 85 ? -8.119 -4.532 3.735 1.00 97.50 85 SER A N 1
ATOM 636 C CA . SER A 1 85 ? -7.870 -4.986 5.108 1.00 97.50 85 SER A CA 1
ATOM 637 C C . SER A 1 85 ? -7.358 -3.840 5.982 1.00 97.50 85 SER A C 1
ATOM 639 O O . SER A 1 85 ? -7.935 -3.556 7.033 1.00 97.50 85 SER A O 1
ATOM 641 N N . ALA A 1 86 ? -6.330 -3.120 5.525 1.00 95.88 86 ALA A N 1
ATOM 642 C CA . ALA A 1 86 ? -5.748 -2.006 6.270 1.00 95.88 86 ALA A CA 1
ATOM 643 C C . ALA A 1 86 ? -6.774 -0.895 6.556 1.00 95.88 86 ALA A C 1
ATOM 645 O O . ALA A 1 86 ? -6.886 -0.436 7.690 1.00 95.88 86 ALA A O 1
ATOM 646 N N . THR A 1 87 ? -7.573 -0.508 5.559 1.00 95.62 87 THR A N 1
ATOM 647 C CA . THR A 1 87 ? -8.601 0.539 5.699 1.00 95.62 87 THR A CA 1
ATOM 648 C C . THR A 1 87 ? -9.848 0.090 6.449 1.00 95.62 87 THR A C 1
ATOM 650 O O . THR A 1 87 ? -10.625 0.947 6.870 1.00 95.62 87 THR A O 1
ATOM 653 N N . ALA A 1 88 ? -10.062 -1.210 6.661 1.00 95.81 88 ALA A N 1
ATOM 654 C CA . ALA A 1 88 ? -11.113 -1.725 7.537 1.00 95.81 88 ALA A CA 1
ATOM 655 C C . ALA A 1 88 ? -10.684 -1.784 9.013 1.00 95.81 88 ALA A C 1
ATOM 657 O O . ALA A 1 88 ? -11.545 -1.840 9.889 1.00 95.81 88 ALA A O 1
ATOM 658 N N . TYR A 1 89 ? -9.381 -1.758 9.310 1.00 95.12 89 TYR A N 1
ATOM 659 C CA . TYR A 1 89 ? -8.882 -1.818 10.682 1.00 95.12 89 TYR A CA 1
ATOM 660 C C . TYR A 1 89 ? -9.229 -0.537 11.456 1.00 95.12 89 TYR A C 1
ATOM 662 O O . TYR A 1 89 ? -8.958 0.575 10.999 1.00 95.12 89 TYR A O 1
ATOM 670 N N . ARG A 1 90 ? -9.826 -0.679 12.644 1.00 93.31 90 ARG A N 1
ATOM 671 C CA . ARG A 1 90 ? -10.227 0.453 13.505 1.00 93.31 90 ARG A CA 1
ATOM 672 C C . ARG A 1 90 ? -9.634 0.388 14.917 1.00 93.31 90 ARG A C 1
ATOM 674 O O . ARG A 1 90 ? -10.130 1.049 15.826 1.00 93.31 90 ARG A O 1
ATOM 681 N N . GLY A 1 91 ? -8.526 -0.334 15.078 1.00 91.56 91 GLY A N 1
ATOM 682 C CA . GLY A 1 91 ? -7.839 -0.483 16.360 1.00 91.56 91 GLY A CA 1
ATOM 683 C C . GLY A 1 91 ? -8.322 -1.688 17.169 1.00 91.56 91 GLY A C 1
ATOM 684 O O . GLY A 1 91 ? -9.330 -2.303 16.838 1.00 91.56 91 GLY A O 1
ATOM 685 N N . PRO A 1 92 ? -7.604 -2.074 18.226 1.00 89.81 92 PRO A N 1
ATOM 686 C CA . PRO A 1 92 ? -7.879 -3.321 18.941 1.00 89.81 92 PRO A CA 1
ATOM 687 C C . PRO A 1 92 ? -9.240 -3.341 19.657 1.00 89.81 92 PRO A C 1
ATOM 689 O O . PRO A 1 92 ? -9.792 -4.416 19.856 1.00 89.81 92 PRO A O 1
ATOM 692 N N . ASP A 1 93 ? -9.784 -2.171 20.008 1.00 89.19 93 ASP A N 1
ATOM 693 C CA . ASP A 1 93 ? -10.987 -2.048 20.845 1.00 89.19 93 ASP A CA 1
ATOM 694 C C . ASP A 1 93 ? -12.295 -1.866 20.067 1.00 89.19 93 ASP A C 1
ATOM 696 O O . ASP A 1 93 ? -13.374 -1.952 20.650 1.00 89.19 93 ASP A O 1
ATOM 700 N N . PHE A 1 94 ? -12.206 -1.616 18.760 1.00 90.31 94 PHE A N 1
ATOM 701 C CA . PHE A 1 94 ? -13.350 -1.411 17.876 1.00 90.31 94 PHE A CA 1
ATOM 702 C C . PHE A 1 94 ? -13.017 -1.974 16.498 1.00 90.31 94 PHE A C 1
ATOM 704 O O . PHE A 1 94 ? -12.046 -1.553 15.871 1.00 90.31 94 PHE A O 1
ATOM 711 N N . GLN A 1 95 ? -13.829 -2.898 15.987 1.00 89.44 95 GLN A N 1
ATOM 712 C CA . GLN A 1 95 ? -13.636 -3.498 14.667 1.00 89.44 95 GLN A CA 1
ATOM 713 C C . GLN A 1 95 ? -14.956 -3.604 13.900 1.00 89.44 95 GLN A C 1
ATOM 715 O O . GLN A 1 95 ? -15.924 -4.169 14.411 1.00 89.44 95 GLN A O 1
ATOM 720 N N . PRO A 1 96 ? -15.026 -3.126 12.645 1.00 89.88 96 PRO A N 1
ATOM 721 C CA . PRO A 1 96 ? -16.153 -3.421 11.774 1.00 89.88 96 PRO A CA 1
ATOM 722 C C . PRO A 1 96 ? -16.259 -4.931 11.530 1.00 89.88 96 PRO A C 1
ATOM 724 O O . PRO A 1 96 ? -15.256 -5.589 11.260 1.00 89.88 96 PRO A O 1
ATOM 727 N N . VAL A 1 97 ? -17.479 -5.476 11.507 1.00 91.38 97 VAL A N 1
ATOM 728 C CA . VAL A 1 97 ? -17.735 -6.906 11.213 1.00 91.38 97 VAL A CA 1
ATOM 729 C C . VAL A 1 97 ? -17.201 -7.327 9.833 1.00 91.38 97 VAL A C 1
ATOM 731 O O . VAL A 1 97 ? -16.944 -8.507 9.586 1.00 91.38 97 VAL A O 1
ATOM 734 N N . ALA A 1 98 ? -16.990 -6.371 8.925 1.00 91.62 98 ALA A N 1
ATOM 735 C CA . ALA A 1 98 ? -16.361 -6.616 7.633 1.00 91.62 98 ALA A CA 1
ATOM 736 C C . ALA A 1 98 ? -14.873 -7.011 7.742 1.00 91.62 98 ALA A C 1
ATOM 738 O O . ALA A 1 98 ? -14.408 -7.799 6.919 1.00 91.62 98 ALA A O 1
ATOM 739 N N . LYS A 1 99 ? -14.127 -6.523 8.748 1.00 94.75 99 LYS A N 1
ATOM 740 C CA . LYS A 1 99 ? -12.669 -6.718 8.839 1.00 94.75 99 LYS A CA 1
ATOM 741 C C . LYS A 1 99 ? -12.266 -8.199 8.884 1.00 94.75 99 LYS A C 1
ATOM 743 O O . LYS A 1 99 ? -11.482 -8.588 8.020 1.00 94.75 99 LYS A O 1
ATOM 748 N N . PRO A 1 100 ? -12.825 -9.059 9.763 1.00 94.94 100 PRO A N 1
ATOM 749 C CA . PRO A 1 100 ? -12.477 -10.482 9.762 1.00 94.94 100 PRO A CA 1
ATOM 750 C C . PRO A 1 100 ? -12.773 -11.184 8.428 1.00 94.94 100 PRO A C 1
ATOM 752 O O . PRO A 1 100 ? -12.020 -12.060 8.008 1.00 94.94 100 PRO A O 1
ATOM 755 N N . LYS A 1 101 ? -13.848 -10.786 7.728 1.00 95.12 101 LYS A N 1
ATOM 756 C CA . LYS A 1 101 ? -14.200 -11.345 6.411 1.00 95.12 101 LYS A CA 1
ATOM 757 C C . LYS A 1 101 ? -13.186 -10.935 5.340 1.00 95.12 101 LYS A C 1
ATOM 759 O O . LYS A 1 101 ? -12.798 -11.765 4.522 1.00 95.12 101 LYS A O 1
ATOM 764 N N . ILE A 1 102 ? -12.747 -9.675 5.354 1.00 97.62 102 ILE A N 1
ATOM 765 C CA . ILE A 1 102 ? -11.707 -9.167 4.449 1.00 97.62 102 ILE A CA 1
ATOM 766 C C . ILE A 1 102 ? -10.364 -9.853 4.735 1.00 97.62 102 ILE A C 1
ATOM 768 O O . ILE A 1 102 ? -9.687 -10.270 3.800 1.00 97.62 102 ILE A O 1
ATOM 772 N N . ASP A 1 103 ? -10.003 -10.041 6.006 1.00 97.88 103 ASP A N 1
ATOM 773 C CA . ASP A 1 103 ? -8.758 -10.716 6.395 1.00 97.88 103 ASP A CA 1
ATOM 774 C C . ASP A 1 103 ? -8.725 -12.176 5.965 1.00 97.88 103 ASP A C 1
ATOM 776 O O . ASP A 1 103 ? -7.726 -12.636 5.416 1.00 97.88 103 ASP A O 1
ATOM 780 N N . ALA A 1 104 ? -9.826 -12.900 6.171 1.00 97.75 104 ALA A N 1
ATOM 781 C CA . ALA A 1 104 ? -9.951 -14.274 5.708 1.00 97.75 104 ALA A CA 1
ATOM 782 C C . ALA A 1 104 ? -9.840 -14.359 4.177 1.00 97.75 104 ALA A C 1
ATOM 784 O O . ALA A 1 104 ? -9.164 -15.247 3.657 1.00 97.75 104 ALA A O 1
ATOM 785 N N . ALA A 1 105 ? -10.454 -13.412 3.456 1.00 97.69 105 ALA A N 1
ATOM 786 C CA . ALA A 1 105 ? -10.332 -13.331 2.005 1.00 97.69 105 ALA A CA 1
ATOM 787 C C . ALA A 1 105 ? -8.882 -13.071 1.572 1.00 97.69 105 ALA A C 1
ATOM 789 O O . ALA A 1 105 ? -8.397 -13.776 0.695 1.00 97.69 105 ALA A O 1
ATOM 790 N N . LEU A 1 106 ? -8.180 -12.123 2.208 1.00 98.31 106 LEU A N 1
ATOM 791 C CA . LEU A 1 106 ? -6.770 -11.827 1.941 1.00 98.31 106 LEU A CA 1
ATOM 792 C C . LEU A 1 106 ? -5.868 -13.038 2.206 1.00 98.31 106 LEU A C 1
ATOM 794 O O . LEU A 1 106 ? -5.038 -13.377 1.367 1.00 98.31 106 LEU A O 1
ATOM 798 N N . ALA A 1 107 ? -6.053 -13.713 3.343 1.00 97.62 107 ALA A N 1
ATOM 799 C CA . ALA A 1 107 ? -5.263 -14.882 3.729 1.00 97.62 107 ALA A CA 1
ATOM 800 C C . ALA A 1 107 ? -5.445 -16.073 2.772 1.00 97.62 107 ALA A C 1
ATOM 802 O O . ALA A 1 107 ? -4.532 -16.881 2.613 1.00 97.62 107 ALA A O 1
ATOM 803 N N . ALA A 1 108 ? -6.605 -16.178 2.119 1.00 97.56 108 ALA A N 1
ATOM 804 C CA . ALA A 1 108 ? -6.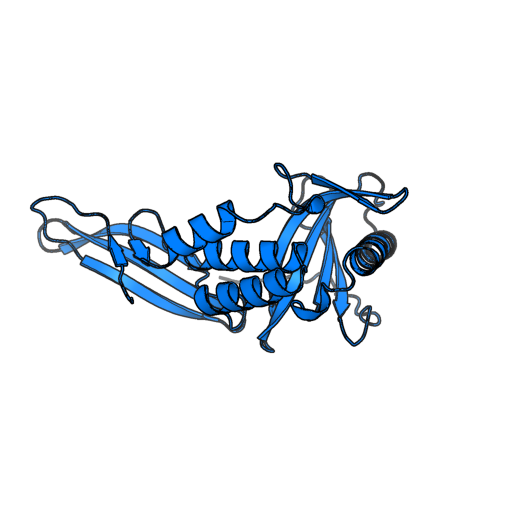871 -17.199 1.109 1.00 97.56 108 ALA A CA 1
ATOM 805 C C . ALA A 1 108 ? -6.253 -16.877 -0.267 1.00 97.56 108 ALA A C 1
ATOM 807 O O . ALA A 1 108 ? -6.210 -17.750 -1.137 1.00 97.56 108 ALA A O 1
ATOM 808 N N . MET A 1 109 ? -5.785 -15.645 -0.499 1.00 97.38 109 MET A N 1
ATOM 809 C CA . MET A 1 109 ? -5.163 -15.267 -1.768 1.00 97.38 109 MET A CA 1
ATOM 810 C C . MET A 1 109 ? -3.750 -15.834 -1.884 1.00 97.38 109 MET A C 1
ATOM 812 O O . MET A 1 109 ? -2.964 -15.837 -0.938 1.00 97.38 109 MET A O 1
ATOM 816 N N . LYS A 1 110 ? -3.374 -16.231 -3.102 1.00 94.94 110 LYS A N 1
ATOM 817 C CA . LYS A 1 110 ? -1.974 -16.513 -3.415 1.00 94.94 110 LYS A CA 1
ATOM 818 C C . LYS A 1 110 ? -1.182 -15.205 -3.390 1.00 94.94 110 LYS A C 1
ATOM 820 O O . LYS A 1 110 ? -1.440 -14.318 -4.202 1.00 94.94 110 LYS A O 1
ATOM 825 N N . VAL A 1 111 ? -0.195 -15.118 -2.503 1.00 96.06 111 VAL A N 1
ATOM 826 C CA . VAL A 1 111 ? 0.717 -13.969 -2.437 1.00 96.06 111 VAL A CA 1
ATOM 827 C C . VAL A 1 111 ? 1.554 -13.907 -3.728 1.00 96.06 111 VAL A C 1
ATOM 829 O O . VAL A 1 111 ? 2.191 -14.909 -4.077 1.00 96.06 111 VAL A O 1
ATOM 832 N N . PRO A 1 112 ? 1.571 -12.773 -4.455 1.00 95.81 112 PRO A N 1
ATOM 833 C CA . PRO A 1 112 ? 2.468 -12.567 -5.592 1.00 95.81 112 PRO A CA 1
ATOM 834 C C . PRO A 1 112 ? 3.934 -12.742 -5.183 1.00 95.81 112 PRO A C 1
ATOM 836 O O . PRO A 1 112 ? 4.309 -12.378 -4.070 1.00 95.81 112 PRO A O 1
ATOM 839 N N . SER A 1 113 ? 4.780 -13.263 -6.073 1.00 93.94 113 SER A N 1
ATOM 840 C CA . SER A 1 113 ? 6.207 -13.503 -5.787 1.00 93.94 113 SER A CA 1
ATOM 841 C C . SER A 1 113 ? 6.940 -12.253 -5.301 1.00 93.94 113 SER A C 1
ATOM 843 O O . SER A 1 113 ? 7.771 -12.320 -4.404 1.00 93.94 113 SER A O 1
ATOM 845 N N . GLU A 1 114 ? 6.578 -11.108 -5.864 1.00 95.00 114 GLU A N 1
ATOM 846 C CA . GLU A 1 114 ? 7.087 -9.780 -5.558 1.00 95.00 114 GLU A CA 1
ATOM 847 C C . GLU A 1 114 ? 6.716 -9.347 -4.124 1.00 95.00 114 GLU A C 1
ATOM 849 O O . GLU A 1 114 ? 7.419 -8.565 -3.489 1.00 95.00 114 GLU A O 1
ATOM 854 N N . LEU A 1 115 ? 5.628 -9.873 -3.565 1.00 95.88 115 LEU A N 1
ATOM 855 C CA . LEU A 1 115 ? 5.128 -9.513 -2.235 1.00 95.88 115 LEU A CA 1
ATOM 856 C C . LEU A 1 115 ? 5.356 -10.617 -1.194 1.00 95.88 115 LEU A C 1
ATOM 858 O O . LEU A 1 115 ? 5.061 -10.419 -0.014 1.00 95.88 115 LEU A O 1
ATOM 862 N N . ALA A 1 116 ? 5.902 -11.762 -1.607 1.00 94.19 116 ALA A N 1
ATOM 863 C CA . ALA A 1 116 ? 6.189 -12.880 -0.724 1.00 94.19 116 ALA A CA 1
ATOM 864 C C . ALA A 1 116 ? 7.314 -12.542 0.270 1.00 94.19 116 ALA A C 1
ATOM 866 O O . ALA A 1 116 ? 8.296 -11.879 -0.066 1.00 94.19 116 ALA A O 1
ATOM 867 N N . GLY A 1 117 ? 7.169 -13.023 1.506 1.00 92.50 117 GLY A N 1
ATOM 868 C CA . GLY A 1 117 ? 8.122 -12.773 2.586 1.00 92.50 117 GLY A CA 1
ATOM 8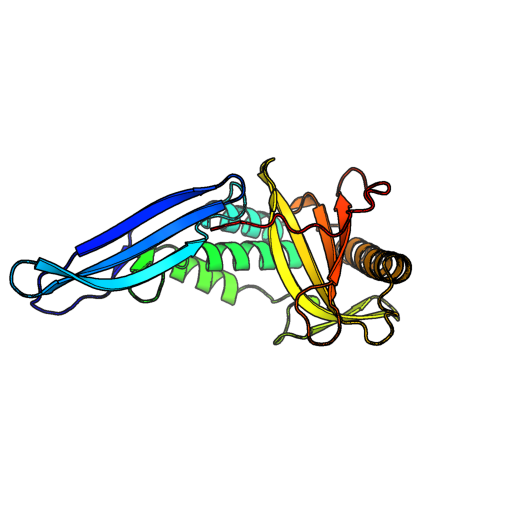69 C C . GLY A 1 117 ? 8.036 -11.367 3.190 1.00 92.50 117 GLY A C 1
ATOM 870 O O . GLY A 1 117 ? 7.180 -10.545 2.841 1.00 92.50 117 GLY A O 1
ATOM 871 N N . ASN A 1 118 ? 8.939 -11.108 4.134 1.00 93.50 118 ASN A N 1
ATOM 872 C CA . ASN A 1 118 ? 9.041 -9.827 4.827 1.00 93.50 118 ASN A CA 1
ATOM 873 C C . ASN A 1 118 ? 9.897 -8.837 4.020 1.00 93.50 118 ASN A C 1
ATOM 875 O O . ASN A 1 118 ? 10.835 -9.266 3.345 1.00 93.50 118 ASN A O 1
ATOM 879 N N . PRO A 1 119 ? 9.604 -7.526 4.082 1.00 92.81 119 PRO A N 1
ATOM 880 C CA . PRO A 1 119 ? 10.515 -6.514 3.565 1.00 92.81 119 PRO A CA 1
ATOM 881 C C . PRO A 1 119 ? 11.823 -6.441 4.386 1.00 92.81 119 PRO A C 1
ATOM 883 O O . PRO A 1 119 ? 11.795 -6.757 5.579 1.00 92.81 119 PRO A O 1
ATOM 886 N N . PRO A 1 120 ? 12.946 -6.002 3.780 1.00 95.25 120 PRO A N 1
ATOM 887 C CA . PRO A 1 120 ? 13.092 -5.684 2.358 1.00 95.25 120 PRO A CA 1
ATOM 888 C C . PRO A 1 120 ? 13.045 -6.937 1.472 1.00 95.25 120 PRO A C 1
ATOM 890 O O . PRO A 1 120 ? 13.618 -7.977 1.790 1.00 95.25 120 PRO A O 1
ATOM 893 N N . ARG A 1 121 ? 12.365 -6.830 0.328 1.00 95.69 121 ARG A N 1
ATOM 894 C CA . ARG A 1 121 ? 12.192 -7.913 -0.649 1.00 95.69 121 ARG A CA 1
ATOM 895 C C . ARG A 1 121 ? 13.129 -7.712 -1.823 1.00 95.69 121 ARG A C 1
ATOM 897 O O . ARG A 1 121 ? 13.291 -6.599 -2.311 1.00 95.69 121 ARG A O 1
ATOM 904 N N . THR A 1 122 ? 13.707 -8.793 -2.333 1.00 95.44 122 THR A N 1
ATOM 905 C CA . THR A 1 122 ? 14.459 -8.723 -3.588 1.00 95.44 122 THR A CA 1
ATOM 906 C C . THR A 1 122 ? 13.536 -8.963 -4.771 1.00 95.44 122 THR A C 1
ATOM 908 O O . THR A 1 122 ? 13.059 -10.078 -4.971 1.00 95.44 122 THR A O 1
ATOM 911 N N . TRP A 1 123 ? 13.320 -7.937 -5.587 1.00 96.31 123 TRP A N 1
ATOM 912 C CA . TRP A 1 123 ? 12.664 -8.082 -6.885 1.00 96.31 123 TRP A CA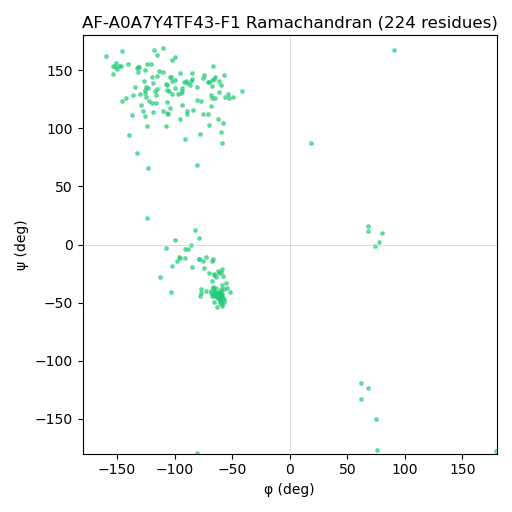 1
ATOM 913 C C . TRP A 1 123 ? 13.706 -8.356 -7.950 1.00 96.31 123 TRP A C 1
ATOM 915 O O . TRP A 1 123 ? 14.801 -7.801 -7.911 1.00 96.31 123 TRP A O 1
ATOM 925 N N . THR A 1 124 ? 13.383 -9.241 -8.887 1.00 93.94 124 THR A N 1
ATOM 926 C CA . THR A 1 124 ? 14.266 -9.567 -10.007 1.00 93.94 124 THR A CA 1
ATOM 927 C C . THR A 1 124 ? 13.486 -9.462 -11.303 1.00 93.94 124 THR A C 1
ATOM 929 O O . THR A 1 124 ? 12.510 -10.183 -11.507 1.00 93.94 124 THR A O 1
ATOM 932 N N . PHE A 1 125 ? 13.948 -8.586 -12.189 1.00 92.62 125 PHE A N 1
ATOM 933 C CA . PHE A 1 125 ? 13.390 -8.407 -13.521 1.00 92.62 125 PHE A CA 1
ATOM 934 C C . PHE A 1 125 ? 14.508 -8.602 -14.546 1.00 92.62 125 PHE A C 1
ATOM 936 O O . PHE A 1 125 ? 15.374 -7.749 -14.732 1.00 92.62 125 PHE A O 1
ATOM 943 N N . GLY A 1 126 ? 14.534 -9.774 -15.185 1.00 88.50 126 GLY A N 1
ATOM 944 C CA . GLY A 1 126 ? 15.661 -10.166 -16.032 1.00 88.50 126 GLY A CA 1
ATOM 945 C C . GLY A 1 126 ? 16.954 -10.264 -15.218 1.00 88.50 126 GLY A C 1
ATOM 946 O O . GLY A 1 126 ? 17.037 -11.059 -14.286 1.00 88.50 126 GLY A O 1
ATOM 947 N N . THR A 1 127 ? 17.957 -9.462 -15.573 1.00 87.44 127 THR A N 1
ATOM 948 C CA . THR A 1 127 ? 19.257 -9.404 -14.883 1.00 87.44 127 THR A CA 1
ATOM 949 C C . THR A 1 127 ? 19.310 -8.363 -13.763 1.00 87.44 127 THR A C 1
ATOM 951 O O . THR A 1 127 ? 20.260 -8.365 -12.982 1.00 87.44 127 THR A O 1
ATOM 954 N N . GLN A 1 128 ? 18.312 -7.480 -13.666 1.00 89.94 128 GLN A N 1
ATOM 955 C CA . GLN A 1 128 ? 18.274 -6.419 -12.663 1.00 89.94 128 GLN A CA 1
ATOM 956 C C . GLN A 1 128 ? 17.663 -6.924 -11.359 1.00 89.94 128 GLN A C 1
ATOM 958 O O . GLN A 1 128 ? 16.690 -7.685 -11.362 1.00 89.94 128 GLN A O 1
ATOM 963 N N . ARG A 1 129 ? 18.236 -6.477 -10.239 1.00 93.25 129 ARG A N 1
ATOM 964 C CA . ARG A 1 129 ? 17.768 -6.788 -8.887 1.00 93.25 129 ARG A CA 1
ATOM 965 C C . ARG A 1 129 ? 17.514 -5.496 -8.129 1.00 93.25 129 ARG A C 1
ATOM 967 O O . ARG A 1 129 ? 18.356 -4.607 -8.150 1.00 93.25 129 ARG A O 1
ATOM 974 N N . TYR A 1 130 ? 16.390 -5.436 -7.428 1.00 94.31 130 TYR A N 1
ATOM 975 C CA . TYR A 1 130 ? 15.983 -4.279 -6.636 1.00 94.31 130 TYR A CA 1
ATOM 976 C C . TYR A 1 130 ? 15.692 -4.710 -5.203 1.00 94.31 130 TYR A C 1
ATOM 978 O O . TYR A 1 130 ? 14.983 -5.694 -4.987 1.00 94.31 130 TYR A O 1
ATOM 986 N N . THR A 1 131 ? 16.216 -3.970 -4.228 1.00 96.50 131 THR A N 1
ATOM 987 C CA . THR A 1 131 ? 15.904 -4.171 -2.807 1.00 96.50 131 THR A CA 1
ATOM 988 C C . THR A 1 131 ? 14.710 -3.298 -2.448 1.00 96.50 131 THR A C 1
ATOM 990 O O . THR A 1 131 ? 14.866 -2.128 -2.110 1.00 96.50 131 THR A O 1
ATOM 993 N N . VAL A 1 132 ? 13.507 -3.848 -2.584 1.00 97.44 132 VAL A N 1
ATOM 994 C CA . VAL A 1 132 ? 12.241 -3.148 -2.353 1.00 97.44 132 VAL A CA 1
ATOM 995 C C . VAL A 1 132 ? 11.890 -3.174 -0.871 1.00 97.44 132 VAL A C 1
ATOM 997 O O . VAL A 1 132 ? 11.617 -4.226 -0.296 1.00 97.44 132 VAL A O 1
ATOM 1000 N N . GLU A 1 133 ? 11.865 -1.997 -0.263 1.00 96.31 133 GLU A N 1
ATOM 1001 C CA . GLU A 1 133 ? 11.536 -1.791 1.148 1.00 96.31 133 GLU A CA 1
ATOM 1002 C C . GLU A 1 133 ? 10.029 -1.860 1.367 1.00 96.31 133 GLU A C 1
ATOM 1004 O O . GLU A 1 133 ? 9.534 -2.505 2.289 1.00 96.31 133 GLU A O 1
ATOM 1009 N N . GLN A 1 134 ? 9.272 -1.208 0.490 1.00 95.69 134 GLN A N 1
ATOM 1010 C CA . GLN A 1 134 ? 7.838 -1.084 0.667 1.00 95.69 134 GLN A CA 1
ATOM 1011 C C . GLN A 1 134 ? 7.137 -0.906 -0.671 1.00 95.69 134 GLN A C 1
ATOM 1013 O O . GLN A 1 134 ? 7.648 -0.256 -1.581 1.00 95.69 134 GLN A O 1
ATOM 1018 N N . VAL A 1 135 ? 5.928 -1.452 -0.758 1.00 97.19 135 VAL A N 1
ATOM 1019 C CA . VAL A 1 135 ? 4.978 -1.140 -1.821 1.00 97.19 135 VAL A CA 1
ATOM 1020 C C . VAL A 1 135 ? 3.686 -0.691 -1.162 1.00 97.19 135 VAL A C 1
ATOM 1022 O O . VAL A 1 135 ? 3.171 -1.390 -0.288 1.00 97.19 135 VAL A O 1
ATOM 1025 N N . THR A 1 136 ? 3.170 0.470 -1.546 1.00 95.69 136 THR A N 1
ATOM 1026 C CA . THR A 1 136 ? 1.932 1.024 -0.986 1.00 95.69 136 THR A CA 1
ATOM 1027 C C . THR A 1 136 ? 0.985 1.496 -2.072 1.00 95.69 136 THR A C 1
ATOM 1029 O O . THR A 1 136 ? 1.408 1.869 -3.165 1.00 95.69 136 THR A O 1
ATOM 1032 N N . ILE A 1 137 ? -0.310 1.486 -1.754 1.00 96.06 137 ILE A N 1
ATOM 1033 C CA . ILE A 1 137 ? -1.322 2.185 -2.544 1.00 96.06 137 ILE A CA 1
ATOM 1034 C C . ILE A 1 137 ? -1.523 3.569 -1.929 1.00 96.06 137 ILE A C 1
ATOM 1036 O O . ILE A 1 137 ? -1.663 3.698 -0.712 1.00 96.06 137 ILE A O 1
ATOM 1040 N N . VAL A 1 138 ? -1.564 4.592 -2.773 1.00 93.75 138 VAL A N 1
ATOM 1041 C CA . VAL A 1 138 ? -1.894 5.972 -2.402 1.00 93.75 138 VAL A CA 1
ATOM 1042 C C . VAL A 1 138 ? -3.113 6.450 -3.186 1.00 93.75 138 VAL A C 1
ATOM 1044 O O . VAL A 1 138 ? -3.411 5.929 -4.257 1.00 93.75 138 VAL A O 1
ATOM 1047 N N . GLY A 1 139 ? -3.836 7.429 -2.647 1.00 91.25 139 GLY A N 1
ATOM 1048 C CA . GLY A 1 139 ? -4.914 8.108 -3.364 1.00 91.25 139 GLY A CA 1
ATOM 1049 C C . GLY A 1 139 ? -4.440 9.444 -3.925 1.00 91.25 139 GLY A C 1
ATOM 1050 O O . GLY A 1 139 ? -3.696 10.156 -3.251 1.00 91.25 139 GLY A O 1
ATOM 1051 N N . ALA A 1 140 ? -4.893 9.797 -5.124 1.00 85.12 140 ALA A N 1
ATOM 1052 C CA . ALA A 1 140 ? -4.756 11.134 -5.690 1.00 85.12 140 ALA A CA 1
ATOM 1053 C C . ALA A 1 140 ? -6.080 11.925 -5.592 1.00 85.12 140 ALA A C 1
ATOM 1055 O O . ALA A 1 140 ? -7.153 11.324 -5.457 1.00 85.12 140 ALA A O 1
ATOM 1056 N N . PRO A 1 141 ? -6.032 13.273 -5.651 1.00 75.94 141 PRO A N 1
ATOM 1057 C CA . PRO A 1 141 ? -7.223 14.122 -5.529 1.00 75.94 141 PRO A CA 1
ATOM 1058 C C . PRO A 1 141 ? -8.318 13.854 -6.573 1.00 75.94 141 PRO A C 1
ATOM 1060 O O . PRO A 1 141 ? -9.497 14.075 -6.309 1.00 75.94 141 PRO A O 1
ATOM 1063 N N . ASP A 1 142 ? -7.951 13.351 -7.751 1.00 78.69 142 ASP A N 1
ATOM 1064 C CA . ASP A 1 142 ? -8.851 13.000 -8.856 1.00 78.69 142 ASP A CA 1
ATOM 1065 C C . ASP A 1 142 ? -9.496 11.609 -8.704 1.00 78.69 142 ASP A C 1
ATOM 1067 O O . ASP A 1 142 ? -10.115 11.096 -9.637 1.00 78.69 142 ASP A O 1
ATOM 1071 N N . LYS A 1 143 ? -9.384 11.009 -7.512 1.00 75.50 143 LYS A N 1
ATOM 1072 C CA . LYS A 1 143 ? -9.824 9.647 -7.184 1.00 75.50 143 LYS A CA 1
ATOM 1073 C C . LYS A 1 143 ? -9.025 8.544 -7.882 1.00 75.50 143 LYS A C 1
ATOM 1075 O O . LYS A 1 143 ? -9.445 7.388 -7.819 1.00 75.50 143 LYS A O 1
ATOM 1080 N N . ALA A 1 144 ? -7.888 8.841 -8.509 1.00 85.81 144 ALA A N 1
ATOM 1081 C CA . ALA A 1 144 ? -6.999 7.788 -8.974 1.00 85.81 144 ALA A CA 1
ATOM 1082 C C . ALA A 1 144 ? -6.320 7.095 -7.781 1.00 85.81 144 ALA A C 1
ATOM 1084 O O . ALA A 1 144 ? -5.909 7.737 -6.811 1.00 85.81 144 ALA A O 1
ATOM 1085 N N . LEU A 1 145 ? -6.191 5.770 -7.857 1.00 95.50 145 LEU A N 1
ATOM 1086 C CA . LEU A 1 145 ? -5.252 5.031 -7.019 1.00 95.50 145 LEU A CA 1
ATOM 1087 C C . LEU A 1 145 ? -3.881 5.057 -7.691 1.00 95.50 145 LEU A C 1
ATOM 1089 O O . LEU A 1 145 ? -3.788 4.945 -8.911 1.00 95.50 145 LEU A O 1
ATOM 1093 N N . GLY A 1 146 ? -2.823 5.170 -6.902 1.00 95.88 146 GLY A N 1
ATOM 1094 C CA . GLY A 1 146 ? -1.449 5.045 -7.366 1.00 95.88 146 GLY A CA 1
ATOM 1095 C C . GLY A 1 146 ? -0.699 3.974 -6.600 1.00 95.88 146 GLY A C 1
ATOM 1096 O O . GLY A 1 146 ? -1.035 3.674 -5.454 1.00 95.88 146 GLY A O 1
ATOM 1097 N N . LEU A 1 147 ? 0.333 3.421 -7.226 1.00 97.69 147 LEU A N 1
ATOM 1098 C CA . LEU A 1 147 ? 1.260 2.493 -6.591 1.00 97.69 147 LEU A CA 1
ATOM 1099 C C . LEU A 1 147 ? 2.578 3.219 -6.307 1.00 97.69 147 LEU A C 1
ATOM 1101 O O . LEU A 1 147 ? 3.122 3.875 -7.190 1.00 97.69 147 LEU A O 1
ATOM 1105 N N . VAL A 1 148 ? 3.110 3.100 -5.093 1.00 97.50 148 VAL A N 1
ATOM 1106 C CA . VAL A 1 148 ? 4.434 3.628 -4.736 1.00 97.50 148 VAL A CA 1
ATOM 1107 C C . VAL A 1 148 ? 5.338 2.463 -4.367 1.00 97.50 148 VAL A C 1
ATOM 1109 O O . VAL A 1 148 ? 5.033 1.717 -3.440 1.00 97.50 148 VAL A O 1
ATOM 1112 N N . ILE A 1 149 ? 6.455 2.324 -5.074 1.00 98.12 149 ILE A N 1
ATOM 1113 C CA . ILE A 1 149 ? 7.512 1.353 -4.799 1.00 98.12 149 ILE A CA 1
ATOM 1114 C C . ILE A 1 149 ? 8.693 2.109 -4.200 1.00 98.12 149 ILE A C 1
ATOM 1116 O O . ILE A 1 149 ? 9.346 2.903 -4.878 1.00 98.12 149 ILE A O 1
ATOM 1120 N N . GLN A 1 150 ? 8.975 1.858 -2.928 1.00 97.75 150 GLN A N 1
ATOM 1121 C CA . GLN A 1 150 ? 10.163 2.365 -2.253 1.00 97.75 150 GLN A CA 1
ATOM 1122 C C . GLN A 1 150 ? 11.244 1.295 -2.263 1.00 97.75 150 GLN A C 1
ATOM 1124 O O . GLN A 1 150 ? 10.992 0.149 -1.883 1.00 97.75 150 GLN A O 1
ATOM 1129 N N . TYR A 1 151 ? 12.450 1.656 -2.685 1.00 97.44 151 TYR A N 1
ATOM 1130 C CA . TYR A 1 151 ? 13.554 0.711 -2.787 1.00 97.44 151 TYR A CA 1
ATOM 1131 C C . TYR A 1 151 ? 14.896 1.366 -2.472 1.00 97.44 151 TYR A C 1
ATOM 1133 O O . TYR A 1 151 ? 15.022 2.589 -2.400 1.00 97.44 151 TYR A O 1
ATOM 1141 N N . ARG A 1 152 ? 15.907 0.525 -2.273 1.00 94.31 152 ARG A N 1
ATOM 1142 C CA . ARG A 1 152 ? 17.300 0.930 -2.105 1.00 94.31 152 ARG A CA 1
ATOM 1143 C C . ARG A 1 152 ? 18.155 0.322 -3.197 1.00 94.31 152 ARG A C 1
ATOM 1145 O O . ARG A 1 152 ? 17.964 -0.831 -3.588 1.00 94.31 152 ARG A O 1
ATOM 1152 N N . ASP A 1 153 ? 19.135 1.100 -3.627 1.00 92.50 153 ASP A N 1
ATOM 1153 C CA . ASP A 1 153 ? 20.190 0.655 -4.520 1.00 92.50 153 ASP A CA 1
ATOM 1154 C C . ASP A 1 153 ? 21.519 1.228 -4.010 1.00 92.50 153 ASP A C 1
ATOM 1156 O O . ASP A 1 153 ? 21.701 2.447 -4.031 1.00 92.50 153 ASP A O 1
ATOM 1160 N N . PRO A 1 154 ? 22.438 0.385 -3.505 1.00 89.50 154 PRO A N 1
ATOM 1161 C CA . PRO A 1 154 ? 23.711 0.853 -2.966 1.00 89.50 154 PRO A CA 1
ATOM 1162 C C . PRO A 1 154 ? 24.627 1.464 -4.034 1.00 89.50 154 PRO A C 1
ATOM 1164 O O . PRO A 1 154 ? 25.621 2.086 -3.676 1.00 89.50 154 PRO A O 1
ATOM 1167 N N . ALA A 1 155 ? 24.324 1.282 -5.324 1.00 89.31 155 ALA A N 1
ATOM 1168 C CA . ALA A 1 155 ? 25.088 1.876 -6.411 1.00 89.31 155 ALA A CA 1
ATOM 1169 C C . ALA A 1 155 ? 24.601 3.280 -6.805 1.00 89.31 155 ALA A C 1
ATOM 1171 O O . ALA A 1 155 ? 25.216 3.868 -7.691 1.00 89.31 155 ALA A O 1
ATOM 1172 N N . TRP A 1 156 ? 23.520 3.803 -6.208 1.00 91.19 156 TRP A N 1
ATOM 1173 C CA . TRP A 1 156 ? 23.052 5.170 -6.468 1.00 91.19 156 TRP A CA 1
ATOM 1174 C C . TRP A 1 156 ? 24.043 6.208 -5.946 1.00 91.19 156 TRP A C 1
ATOM 1176 O O . TRP A 1 156 ? 24.387 6.207 -4.764 1.00 91.19 156 TRP A O 1
ATOM 1186 N N . ASP A 1 157 ? 24.469 7.116 -6.823 1.00 90.44 157 ASP A N 1
ATOM 1187 C CA . ASP A 1 157 ? 25.453 8.163 -6.518 1.00 90.44 157 ASP A CA 1
ATOM 1188 C C . ASP A 1 157 ? 24.884 9.370 -5.746 1.00 90.44 157 ASP A C 1
ATOM 1190 O O . ASP A 1 157 ? 25.598 10.340 -5.489 1.00 90.44 157 ASP A O 1
ATOM 1194 N N . LEU A 1 158 ? 23.610 9.290 -5.342 1.00 90.88 158 LEU A N 1
ATOM 1195 C CA . LEU A 1 158 ? 22.856 10.321 -4.622 1.00 90.88 158 LEU A CA 1
ATOM 1196 C C . LEU A 1 158 ? 22.556 11.585 -5.441 1.00 90.88 158 LEU A C 1
ATOM 1198 O O . LEU A 1 158 ? 22.162 12.600 -4.863 1.00 90.88 158 LEU A O 1
ATOM 1202 N N . THR A 1 159 ? 22.689 11.527 -6.767 1.00 90.81 159 THR A N 1
ATOM 1203 C CA . THR A 1 159 ? 22.267 12.601 -7.669 1.00 90.81 159 THR A CA 1
ATOM 1204 C C . THR A 1 159 ? 20.864 12.353 -8.222 1.00 90.81 159 THR A C 1
ATOM 1206 O O . THR A 1 159 ? 20.453 11.208 -8.447 1.00 90.81 159 THR A O 1
ATOM 1209 N N . ASP A 1 160 ? 20.123 13.435 -8.464 1.00 89.06 160 ASP A N 1
ATOM 1210 C CA . ASP A 1 160 ? 18.779 13.369 -9.046 1.00 89.06 160 ASP A CA 1
ATOM 1211 C C . ASP A 1 160 ? 18.781 12.735 -10.454 1.00 89.06 160 ASP A C 1
ATOM 1213 O O . ASP A 1 160 ? 17.928 11.883 -10.708 1.00 89.06 160 ASP A O 1
ATOM 1217 N N . PRO A 1 161 ? 19.741 13.036 -11.362 1.00 92.88 161 PRO A N 1
ATOM 1218 C CA . PRO A 1 161 ? 19.808 12.373 -12.664 1.00 92.88 161 PRO A CA 1
ATOM 1219 C C . PRO A 1 161 ? 20.029 10.855 -12.585 1.00 92.88 161 PRO A C 1
ATOM 1221 O O . PRO A 1 161 ? 19.356 10.117 -13.306 1.00 92.88 161 PRO A O 1
ATOM 1224 N N . ASP A 1 162 ? 20.924 10.363 -11.718 1.00 93.12 162 ASP A N 1
ATOM 1225 C CA . ASP A 1 162 ? 21.120 8.912 -11.545 1.00 93.12 162 ASP A CA 1
ATOM 1226 C C . ASP A 1 162 ? 19.888 8.264 -10.893 1.00 93.12 162 ASP A C 1
ATOM 1228 O O . ASP A 1 162 ? 19.428 7.202 -11.318 1.00 93.12 162 ASP A O 1
ATOM 1232 N N . GLY A 1 163 ? 19.288 8.940 -9.906 1.00 94.31 163 GLY A N 1
ATOM 1233 C CA . GLY A 1 163 ? 18.050 8.498 -9.264 1.00 94.31 163 GLY A CA 1
ATOM 1234 C C . GLY A 1 163 ? 16.905 8.351 -10.267 1.00 94.31 163 GLY A C 1
ATOM 1235 O O . GLY A 1 163 ? 16.213 7.334 -10.271 1.00 94.31 163 GLY A O 1
ATOM 1236 N N . GLU A 1 164 ? 16.742 9.326 -11.161 1.00 95.25 164 GLU A N 1
ATOM 1237 C CA . GLU A 1 164 ? 15.760 9.302 -12.245 1.00 95.25 164 GLU A CA 1
ATOM 1238 C C . GLU A 1 164 ? 15.996 8.118 -13.192 1.00 95.25 164 GLU A C 1
ATOM 1240 O O . GLU A 1 164 ? 15.064 7.365 -13.476 1.00 95.25 164 GLU A O 1
ATOM 1245 N N . VAL A 1 165 ? 17.235 7.896 -13.646 1.00 95.38 165 VAL A N 1
ATOM 1246 C CA . VAL A 1 165 ? 17.580 6.767 -14.529 1.00 95.38 165 VAL A CA 1
ATOM 1247 C C . VAL A 1 165 ? 17.245 5.423 -13.873 1.00 95.38 165 VAL A C 1
ATOM 1249 O O . VAL A 1 165 ? 16.625 4.560 -14.502 1.00 95.38 165 VAL A O 1
ATOM 1252 N N . ARG A 1 166 ? 17.605 5.241 -12.598 1.00 95.56 166 ARG A N 1
ATOM 1253 C CA . ARG A 1 166 ? 17.350 3.995 -11.856 1.00 95.56 166 ARG A CA 1
ATOM 1254 C C . ARG A 1 166 ? 15.866 3.762 -11.607 1.00 95.56 166 ARG A C 1
ATOM 1256 O O . ARG A 1 166 ? 15.380 2.649 -11.818 1.00 95.56 166 ARG A O 1
ATOM 1263 N N . ASN A 1 167 ? 15.148 4.804 -11.196 1.00 97.12 167 ASN A N 1
ATOM 1264 C CA . ASN A 1 167 ? 13.710 4.740 -10.972 1.00 97.12 167 ASN A CA 1
ATOM 1265 C C . ASN A 1 167 ? 12.967 4.395 -12.272 1.00 97.12 167 ASN A C 1
ATOM 1267 O O . ASN A 1 167 ? 12.091 3.529 -12.257 1.00 97.12 167 ASN A O 1
ATOM 1271 N N . ARG A 1 168 ? 13.331 5.022 -13.403 1.00 97.44 168 ARG A N 1
ATOM 1272 C CA . ARG A 1 168 ? 12.767 4.702 -14.727 1.00 97.44 168 ARG A CA 1
ATOM 1273 C C . ARG A 1 168 ? 13.001 3.246 -15.101 1.00 97.44 168 ARG A C 1
ATOM 1275 O O . ARG A 1 168 ? 12.055 2.575 -15.494 1.00 97.44 168 ARG A O 1
ATOM 1282 N N . ALA A 1 169 ? 14.216 2.735 -14.896 1.00 96.75 169 ALA A N 1
ATOM 1283 C CA . ALA A 1 169 ? 14.526 1.332 -15.161 1.00 96.75 169 ALA A CA 1
ATOM 1284 C C . ALA A 1 169 ? 13.653 0.373 -14.330 1.00 96.75 169 ALA A C 1
ATOM 1286 O O . ALA A 1 169 ? 13.138 -0.605 -14.871 1.00 96.75 169 ALA A O 1
ATOM 1287 N N . LEU A 1 170 ? 13.443 0.662 -13.038 1.00 97.62 170 LEU A N 1
ATOM 1288 C CA . LEU A 1 170 ? 12.534 -0.119 -12.190 1.00 97.62 170 LEU A CA 1
ATOM 1289 C C . LEU A 1 170 ? 11.087 -0.056 -12.696 1.00 97.62 170 LEU A C 1
ATOM 1291 O O . LEU A 1 170 ? 10.425 -1.089 -12.780 1.00 97.62 170 LEU A O 1
ATOM 1295 N N . ILE A 1 171 ? 10.603 1.142 -13.031 1.00 98.19 171 ILE A N 1
ATOM 1296 C CA . ILE A 1 171 ? 9.254 1.353 -13.567 1.00 98.19 171 ILE A CA 1
ATOM 1297 C C . ILE A 1 171 ? 9.065 0.551 -14.853 1.00 98.19 171 ILE A C 1
ATOM 1299 O O . ILE A 1 171 ? 8.143 -0.256 -14.926 1.00 98.19 171 ILE A O 1
ATOM 1303 N N . ASP A 1 172 ? 9.954 0.703 -15.834 1.00 97.81 172 ASP A N 1
ATOM 1304 C CA . ASP A 1 172 ? 9.861 0.005 -17.118 1.00 97.81 172 ASP A CA 1
ATOM 1305 C C . ASP A 1 172 ? 9.865 -1.517 -16.928 1.00 97.81 172 ASP A C 1
ATOM 1307 O O . ASP A 1 172 ? 9.074 -2.242 -17.540 1.00 97.81 172 ASP A O 1
ATOM 1311 N N . ALA A 1 173 ? 10.724 -2.015 -16.036 1.00 97.62 173 ALA A N 1
ATOM 1312 C CA . ALA A 1 173 ? 10.800 -3.429 -15.705 1.00 97.62 173 ALA A CA 1
ATOM 1313 C C . ALA A 1 173 ? 9.512 -3.947 -15.037 1.00 97.62 173 ALA A C 1
ATOM 1315 O O . ALA A 1 173 ? 9.020 -5.022 -15.399 1.00 97.62 173 ALA A O 1
ATOM 1316 N N . PHE A 1 174 ? 8.938 -3.173 -14.113 1.00 97.75 174 PHE A N 1
ATOM 1317 C CA . PHE A 1 174 ? 7.677 -3.492 -13.448 1.00 97.75 174 PHE A CA 1
ATOM 1318 C C . PHE A 1 174 ? 6.501 -3.483 -14.431 1.00 97.75 174 PHE A C 1
ATOM 1320 O O . PHE A 1 174 ? 5.763 -4.463 -14.498 1.00 97.75 174 PHE A O 1
ATOM 1327 N N . VAL A 1 175 ? 6.358 -2.430 -15.243 1.00 97.38 175 VAL A N 1
ATOM 1328 C CA . VAL A 1 175 ? 5.290 -2.304 -16.250 1.00 97.38 175 VAL A CA 1
ATOM 1329 C C . VAL A 1 175 ? 5.361 -3.443 -17.265 1.00 97.38 175 VAL A C 1
ATOM 1331 O O . VAL A 1 175 ? 4.336 -4.013 -17.632 1.00 97.38 175 VAL A O 1
ATOM 1334 N N . LYS A 1 176 ? 6.570 -3.841 -17.680 1.00 96.94 176 LYS A N 1
ATOM 1335 C CA . LYS A 1 176 ? 6.768 -4.995 -18.565 1.00 96.94 176 LYS A CA 1
ATOM 1336 C C . LYS A 1 176 ? 6.343 -6.317 -17.916 1.00 96.94 176 LYS A C 1
ATOM 1338 O O . LYS A 1 176 ? 5.837 -7.198 -18.610 1.00 96.94 176 LYS A O 1
ATOM 1343 N N . LYS A 1 177 ? 6.591 -6.489 -16.615 1.00 96.44 177 LYS A N 1
ATOM 1344 C CA . LYS A 1 177 ? 6.253 -7.709 -15.866 1.00 96.44 177 LYS A CA 1
ATOM 1345 C C . LYS A 1 177 ? 4.760 -7.801 -15.532 1.00 96.44 177 LYS A C 1
ATOM 1347 O O . LYS A 1 177 ? 4.212 -8.901 -15.579 1.00 96.44 177 LYS A O 1
ATOM 1352 N N . HIS A 1 178 ? 4.139 -6.674 -15.201 1.00 96.75 178 HIS A N 1
ATOM 1353 C CA . HIS A 1 178 ? 2.748 -6.554 -14.770 1.00 96.75 178 HIS A CA 1
ATOM 1354 C C . HIS A 1 178 ? 1.987 -5.593 -15.685 1.00 96.75 178 HIS A C 1
ATOM 1356 O O . HIS A 1 178 ? 1.597 -4.526 -15.225 1.00 96.75 178 HIS A O 1
ATOM 1362 N N . PRO A 1 179 ? 1.772 -5.909 -16.975 1.00 96.81 179 PRO A N 1
ATOM 1363 C CA . PRO A 1 179 ? 1.113 -4.985 -17.906 1.00 96.81 179 PRO A CA 1
ATOM 1364 C C . PRO A 1 179 ? -0.309 -4.590 -17.464 1.00 96.81 179 PRO A C 1
ATOM 1366 O O . PRO A 1 179 ? -0.792 -3.514 -17.812 1.00 96.81 179 PRO A O 1
ATOM 1369 N N . ASP A 1 180 ? -0.951 -5.425 -16.646 1.00 97.75 180 ASP A N 1
ATOM 1370 C CA . ASP A 1 180 ? -2.270 -5.230 -16.045 1.00 97.75 180 ASP A CA 1
ATOM 1371 C C . ASP A 1 180 ? -2.311 -4.187 -14.915 1.00 97.75 180 ASP A C 1
ATOM 1373 O O . ASP A 1 180 ? -3.397 -3.788 -14.494 1.00 97.75 180 ASP A O 1
ATOM 1377 N N . TRP A 1 181 ? -1.166 -3.706 -14.415 1.00 97.38 181 TRP A N 1
ATOM 1378 C CA . TRP A 1 181 ? -1.102 -2.772 -13.279 1.00 97.38 181 TRP A CA 1
ATOM 1379 C C . TRP A 1 181 ? -2.004 -1.537 -13.466 1.00 97.38 181 TRP A C 1
ATOM 1381 O O . TRP A 1 181 ? -2.711 -1.107 -12.549 1.00 97.38 181 TRP A O 1
ATOM 1391 N N . SER A 1 182 ? -2.021 -1.014 -14.693 1.00 97.06 182 SER A N 1
ATOM 1392 C CA . SER A 1 182 ? -2.737 0.203 -15.078 1.00 97.06 182 SER A CA 1
ATOM 1393 C C . SER A 1 182 ? -4.263 0.072 -15.023 1.00 97.06 182 SER A C 1
ATOM 1395 O O . SER A 1 182 ? -4.966 1.080 -15.022 1.00 97.06 182 SER A O 1
ATOM 1397 N N . GLU A 1 183 ? -4.804 -1.148 -14.920 1.00 97.25 183 GLU A N 1
ATOM 1398 C CA . GLU A 1 183 ? -6.245 -1.346 -14.743 1.00 97.25 183 GLU A CA 1
ATOM 1399 C C . GLU A 1 183 ? -6.747 -0.919 -13.361 1.00 97.25 183 GLU A C 1
ATOM 1401 O O . GLU A 1 183 ? -7.937 -0.650 -13.198 1.00 97.25 183 GLU A O 1
ATOM 1406 N N . SER A 1 184 ? -5.865 -0.904 -12.359 1.00 96.94 184 SER A N 1
ATOM 1407 C CA . SER A 1 184 ? -6.210 -0.532 -10.980 1.00 96.94 184 SER A CA 1
ATOM 1408 C C . SER A 1 184 ? -5.566 0.774 -10.542 1.00 96.94 184 SER A C 1
ATOM 1410 O O . SER A 1 184 ? -6.111 1.458 -9.677 1.00 96.94 184 SER A O 1
ATOM 1412 N N . PHE A 1 185 ? -4.415 1.118 -11.120 1.00 97.19 185 PHE A N 1
ATOM 1413 C CA . PHE A 1 185 ? -3.609 2.250 -10.689 1.00 97.19 185 PHE A CA 1
ATOM 1414 C C . PHE A 1 185 ? -3.402 3.228 -11.847 1.00 97.19 185 PHE A C 1
ATOM 1416 O O . PHE A 1 185 ? -2.891 2.861 -12.899 1.00 97.19 185 PHE A O 1
ATOM 1423 N N . GLY A 1 186 ? -3.786 4.489 -11.646 1.00 95.44 186 GLY A N 1
ATOM 1424 C CA . GLY A 1 186 ? -3.619 5.552 -12.639 1.00 95.44 186 GLY A CA 1
ATOM 1425 C C . GLY A 1 186 ? -2.175 6.037 -12.770 1.00 95.44 186 GLY A C 1
ATOM 1426 O O . GLY A 1 186 ? -1.812 6.601 -13.797 1.00 95.44 186 GLY A O 1
ATOM 1427 N N . PHE A 1 187 ? -1.342 5.799 -11.756 1.00 95.62 187 PHE A N 1
ATOM 1428 C CA . PHE A 1 187 ? 0.068 6.175 -11.766 1.00 95.62 187 PHE A CA 1
ATOM 1429 C C . PHE A 1 187 ? 0.921 5.238 -10.907 1.00 95.62 187 PHE A C 1
ATOM 1431 O O . PHE A 1 187 ? 0.443 4.597 -9.965 1.00 95.62 187 PHE A O 1
ATOM 1438 N N . LEU A 1 188 ? 2.205 5.184 -11.240 1.00 97.38 188 LEU A N 1
ATOM 1439 C CA . LEU A 1 188 ? 3.243 4.434 -10.554 1.00 97.38 188 LEU A CA 1
ATOM 1440 C C . LEU A 1 188 ? 4.357 5.393 -10.140 1.00 97.38 188 LEU A C 1
ATOM 1442 O O . LEU A 1 188 ? 4.802 6.219 -10.933 1.00 97.38 188 LEU A O 1
ATOM 1446 N N . VAL A 1 189 ? 4.828 5.270 -8.905 1.00 97.25 189 VAL A N 1
ATOM 1447 C CA . VAL A 1 189 ? 5.980 6.013 -8.399 1.00 97.25 189 VAL A CA 1
ATOM 1448 C C . VAL A 1 189 ? 7.053 5.026 -7.982 1.00 97.25 189 VAL A C 1
ATOM 1450 O O . VAL A 1 189 ? 6.821 4.208 -7.096 1.00 97.25 189 VAL A O 1
ATOM 1453 N N . ALA A 1 190 ? 8.240 5.131 -8.569 1.00 97.81 190 ALA A N 1
ATOM 1454 C CA . ALA A 1 190 ? 9.438 4.536 -7.990 1.00 97.81 190 ALA A CA 1
ATOM 1455 C C . ALA A 1 190 ? 10.145 5.601 -7.156 1.00 97.81 190 ALA A C 1
ATOM 1457 O O . ALA A 1 190 ? 10.340 6.726 -7.617 1.00 97.81 190 ALA A O 1
ATOM 1458 N N . ARG A 1 191 ? 10.497 5.262 -5.916 1.00 97.38 191 ARG A N 1
ATOM 1459 C CA . ARG A 1 191 ? 11.270 6.125 -5.028 1.00 97.38 191 ARG A CA 1
ATOM 1460 C C . ARG A 1 191 ? 12.491 5.382 -4.515 1.00 97.38 191 ARG A C 1
ATOM 1462 O O . ARG A 1 191 ? 12.367 4.489 -3.675 1.00 97.38 191 ARG A O 1
ATOM 1469 N N . ILE A 1 192 ? 13.658 5.802 -4.977 1.00 96.75 192 ILE A N 1
ATOM 1470 C CA . ILE A 1 192 ? 14.931 5.348 -4.442 1.00 96.75 192 ILE A CA 1
ATOM 1471 C C . ILE A 1 192 ? 15.267 6.122 -3.164 1.00 96.75 192 ILE A C 1
ATOM 1473 O O . ILE A 1 192 ? 15.256 7.352 -3.152 1.00 96.75 192 ILE A O 1
ATOM 1477 N N . LEU A 1 193 ? 15.513 5.406 -2.066 1.00 95.50 193 LEU A N 1
ATOM 1478 C CA . LEU A 1 193 ? 15.757 5.988 -0.745 1.00 95.50 193 LEU A CA 1
ATOM 1479 C C . LEU A 1 193 ? 17.245 6.231 -0.489 1.00 95.50 193 LEU A C 1
ATOM 1481 O O . LEU A 1 193 ? 18.083 5.374 -0.784 1.00 95.50 193 LEU A O 1
ATOM 1485 N N . ARG A 1 194 ? 17.566 7.366 0.142 1.00 90.62 194 ARG A N 1
ATOM 1486 C CA . ARG A 1 194 ? 18.933 7.680 0.582 1.00 90.62 194 ARG A CA 1
ATOM 1487 C C . ARG A 1 194 ? 19.374 6.691 1.668 1.00 90.62 194 ARG A C 1
ATOM 1489 O O . ARG A 1 194 ? 18.536 6.287 2.483 1.00 90.62 194 ARG A O 1
ATOM 1496 N N . PRO A 1 195 ? 20.652 6.277 1.712 1.00 86.81 195 PRO A N 1
ATOM 1497 C CA . PRO A 1 195 ? 21.153 5.353 2.728 1.00 86.81 195 PRO A CA 1
ATOM 1498 C C . PRO A 1 195 ? 20.824 5.822 4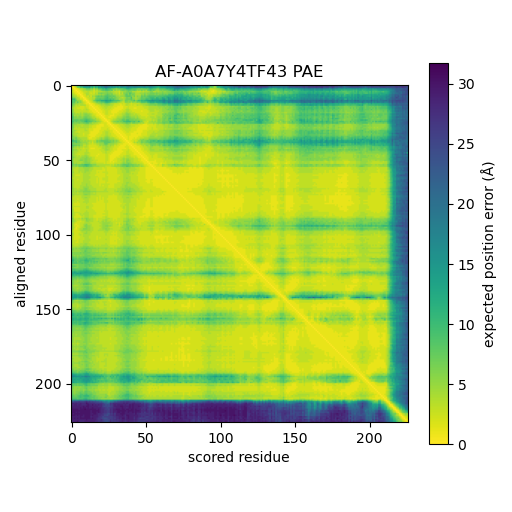.151 1.00 86.81 195 PRO A C 1
ATOM 1500 O O . PRO A 1 195 ? 21.128 6.949 4.519 1.00 86.81 195 PRO A O 1
ATOM 1503 N N . GLY A 1 196 ? 20.186 4.961 4.949 1.00 82.69 196 GLY A N 1
ATOM 1504 C CA . GLY A 1 196 ? 19.810 5.276 6.334 1.00 82.69 196 GLY A CA 1
ATOM 1505 C C . GLY A 1 196 ? 18.628 6.241 6.500 1.00 82.69 196 GLY A C 1
ATOM 1506 O O . GLY A 1 196 ? 18.213 6.488 7.628 1.00 82.69 196 GLY A O 1
ATOM 1507 N N . GLU A 1 197 ? 18.047 6.748 5.411 1.00 86.75 197 GLU A N 1
ATOM 1508 C CA . GLU A 1 197 ? 16.937 7.701 5.446 1.00 86.75 197 GLU A CA 1
ATOM 1509 C C . GLU A 1 197 ? 15.648 7.118 4.841 1.00 86.75 197 GLU A C 1
ATOM 1511 O O . GLU A 1 197 ? 15.667 6.140 4.085 1.00 86.75 197 GLU A O 1
ATOM 1516 N N . ASN A 1 198 ? 14.524 7.773 5.152 1.00 83.25 198 ASN A N 1
ATOM 1517 C CA . ASN A 1 198 ? 13.206 7.535 4.542 1.00 83.25 198 ASN A CA 1
ATOM 1518 C C . ASN A 1 198 ? 12.869 8.565 3.444 1.00 83.25 198 ASN A C 1
ATOM 1520 O O . ASN A 1 198 ? 11.767 8.556 2.893 1.00 83.25 198 ASN A O 1
ATOM 1524 N N . MET A 1 199 ? 13.806 9.465 3.139 1.00 86.62 199 MET A N 1
ATOM 1525 C CA . MET A 1 199 ? 13.721 10.418 2.033 1.00 86.62 199 MET A CA 1
ATOM 1526 C C . MET A 1 199 ? 14.523 9.914 0.834 1.00 86.62 199 MET A C 1
ATOM 1528 O O . MET A 1 199 ? 15.368 9.026 0.956 1.00 86.62 199 MET A O 1
ATOM 1532 N N . GLY A 1 200 ? 14.240 10.457 -0.346 1.00 91.38 200 GLY A N 1
ATOM 1533 C CA . GLY A 1 200 ? 14.802 9.941 -1.584 1.00 91.38 200 GLY A CA 1
ATOM 1534 C C . GLY A 1 200 ? 14.329 10.685 -2.822 1.00 91.38 200 GLY A C 1
ATOM 1535 O O . GLY A 1 200 ? 13.554 11.635 -2.715 1.00 91.38 200 GLY A O 1
ATOM 1536 N N . TRP A 1 201 ? 14.771 10.217 -3.986 1.00 94.94 201 TRP A N 1
ATOM 1537 C CA . TRP A 1 201 ? 14.335 10.736 -5.281 1.00 94.94 201 TRP A CA 1
ATOM 1538 C C . TRP A 1 201 ? 13.163 9.914 -5.816 1.00 94.94 201 TRP A C 1
ATOM 1540 O O . TRP A 1 201 ? 13.207 8.682 -5.804 1.00 94.94 201 TRP A O 1
ATOM 1550 N N . GLY A 1 202 ? 12.099 10.579 -6.269 1.00 95.50 202 GLY A N 1
ATOM 1551 C CA . GLY A 1 202 ? 10.888 9.933 -6.772 1.00 95.50 202 GLY A CA 1
ATOM 1552 C C . GLY A 1 202 ? 10.632 10.250 -8.239 1.00 95.50 202 GLY A C 1
ATOM 1553 O O . GLY A 1 202 ? 10.616 11.415 -8.614 1.00 95.50 202 GLY A O 1
ATOM 1554 N N . THR A 1 203 ? 10.344 9.226 -9.035 1.00 96.44 203 THR A N 1
ATOM 1555 C CA . THR A 1 203 ? 9.940 9.365 -10.440 1.00 96.44 203 THR A CA 1
ATOM 1556 C C . THR A 1 203 ? 8.514 8.873 -10.607 1.00 96.44 203 THR A C 1
ATOM 1558 O O . THR A 1 203 ? 8.172 7.796 -10.117 1.00 96.44 203 THR A O 1
ATOM 1561 N N . VAL A 1 204 ? 7.690 9.651 -11.310 1.00 95.88 204 VAL A N 1
ATOM 1562 C CA . VAL A 1 204 ? 6.280 9.332 -11.564 1.00 95.88 204 VAL A CA 1
ATOM 1563 C C . VAL A 1 204 ? 6.087 8.894 -13.014 1.00 95.88 204 VAL A C 1
ATOM 1565 O O . VAL A 1 204 ? 6.551 9.552 -13.948 1.00 95.88 204 VAL A O 1
ATOM 1568 N N . PHE A 1 205 ? 5.357 7.798 -13.188 1.00 96.62 205 PHE A N 1
ATOM 1569 C CA . PHE A 1 205 ? 4.866 7.295 -14.462 1.00 96.62 205 PHE A CA 1
ATOM 1570 C C . PHE A 1 205 ? 3.339 7.272 -14.436 1.00 96.62 205 PHE A C 1
ATOM 1572 O O . PHE A 1 205 ? 2.729 6.534 -13.663 1.00 96.62 205 PHE A O 1
ATOM 1579 N N . ASP A 1 206 ? 2.723 8.095 -15.272 1.00 95.31 206 ASP A N 1
ATOM 1580 C CA . ASP A 1 206 ? 1.283 8.115 -15.487 1.00 95.31 206 ASP A CA 1
ATOM 1581 C C . ASP A 1 206 ? 0.891 6.995 -16.460 1.00 95.31 206 ASP A C 1
ATOM 1583 O O . ASP A 1 206 ? 1.532 6.801 -17.494 1.00 95.31 206 ASP A O 1
ATOM 1587 N N . ALA A 1 207 ? -0.173 6.256 -16.154 1.00 94.69 207 ALA A N 1
ATOM 1588 C CA . ALA A 1 207 ? -0.603 5.122 -16.969 1.00 94.69 207 ALA A CA 1
ATOM 1589 C C . ALA A 1 207 ? -0.995 5.512 -18.409 1.00 94.69 207 ALA A C 1
ATOM 1591 O O . ALA A 1 207 ? -0.941 4.670 -19.304 1.00 94.69 207 ALA A O 1
ATOM 1592 N N . LYS A 1 208 ? -1.399 6.768 -18.643 1.00 92.88 208 LYS A N 1
ATOM 1593 C CA . LYS A 1 208 ? -1.826 7.287 -19.951 1.00 92.88 208 LYS A CA 1
ATOM 1594 C C . LYS A 1 208 ? -0.755 8.148 -20.615 1.00 92.88 208 LYS A C 1
ATOM 1596 O O . LYS A 1 208 ? -0.588 8.067 -21.828 1.00 92.88 208 LYS A O 1
ATOM 1601 N N . ALA A 1 209 ? -0.066 8.986 -19.844 1.00 92.88 209 ALA A N 1
ATOM 1602 C CA . ALA A 1 209 ? 0.908 9.951 -20.353 1.00 92.88 209 ALA A CA 1
ATOM 1603 C C . ALA A 1 209 ? 2.363 9.448 -20.309 1.00 92.88 209 ALA A C 1
ATOM 1605 O O . ALA A 1 209 ? 3.238 10.062 -20.918 1.00 92.88 209 ALA A O 1
ATOM 1606 N N . GLY A 1 210 ? 2.629 8.330 -19.628 1.00 94.25 210 GLY A N 1
ATOM 1607 C CA . GLY A 1 210 ? 3.973 7.804 -19.413 1.00 94.25 210 GLY A CA 1
ATOM 1608 C C . GLY A 1 210 ? 4.747 8.608 -18.368 1.00 94.25 210 GLY A C 1
ATOM 1609 O O . GLY A 1 210 ? 4.173 9.172 -17.436 1.00 94.25 210 GLY A O 1
ATOM 1610 N N . PHE A 1 211 ? 6.072 8.661 -18.495 1.00 93.19 211 PHE A N 1
ATOM 1611 C CA . PHE A 1 211 ? 6.893 9.459 -17.584 1.00 93.19 211 PHE A CA 1
ATOM 1612 C C . PHE A 1 211 ? 6.535 10.942 -17.673 1.00 93.19 211 PHE A C 1
ATOM 1614 O O . PHE A 1 211 ? 6.511 11.508 -18.768 1.00 93.19 211 PHE A O 1
ATOM 1621 N N . ALA A 1 212 ? 6.331 11.579 -16.518 1.00 78.88 212 ALA A N 1
ATOM 1622 C CA . ALA A 1 212 ? 6.134 13.021 -16.463 1.00 78.88 212 ALA A CA 1
ATOM 1623 C C . ALA A 1 212 ? 7.295 13.732 -17.181 1.00 78.88 212 ALA A C 1
ATOM 1625 O O . ALA A 1 212 ? 8.472 13.435 -16.943 1.00 78.88 212 ALA A O 1
ATOM 1626 N N . GLN A 1 213 ? 6.975 14.653 -18.092 1.00 55.34 213 GLN A N 1
ATOM 1627 C CA . GLN A 1 213 ? 7.995 15.491 -18.711 1.00 55.3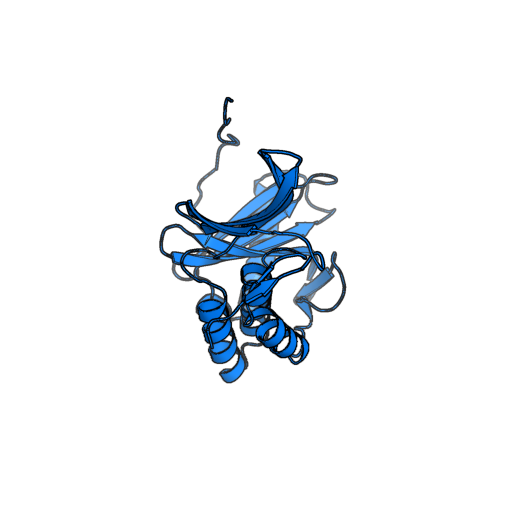4 213 GLN A CA 1
ATOM 1628 C C . GLN A 1 213 ? 8.506 16.478 -17.660 1.00 55.34 213 GLN A C 1
ATOM 1630 O O . GLN A 1 213 ? 7.748 17.327 -17.205 1.00 55.34 213 GLN A O 1
ATOM 1635 N N . GLY A 1 214 ? 9.769 16.294 -17.260 1.00 44.06 214 GLY A N 1
ATOM 1636 C CA . GLY A 1 214 ? 10.602 17.183 -16.447 1.00 44.06 214 GLY A CA 1
ATOM 1637 C C . GLY A 1 214 ? 9.873 18.254 -15.638 1.00 44.06 214 GLY A C 1
ATOM 1638 O O . GLY A 1 214 ? 9.788 19.398 -16.072 1.00 44.06 214 GLY A O 1
ATOM 1639 N N . VAL A 1 215 ? 9.449 17.907 -14.425 1.00 34.41 215 VAL A N 1
ATOM 1640 C CA . VAL A 1 215 ? 9.318 18.902 -13.360 1.00 34.41 215 VAL A CA 1
ATOM 1641 C C . VAL A 1 215 ? 10.456 18.618 -12.397 1.00 34.41 215 VAL A C 1
ATOM 1643 O O . VAL A 1 215 ? 10.412 17.654 -11.638 1.00 34.41 215 VAL A O 1
ATOM 1646 N N . THR A 1 216 ? 11.510 19.426 -12.470 1.00 32.84 216 THR A N 1
ATOM 1647 C CA . THR A 1 216 ? 12.482 19.546 -11.386 1.00 32.84 216 THR A CA 1
ATOM 1648 C C . THR A 1 216 ? 11.704 20.028 -10.167 1.00 32.84 216 THR A C 1
ATOM 1650 O O . THR A 1 216 ? 11.372 21.208 -10.070 1.00 32.84 216 THR A O 1
ATOM 1653 N N . SER A 1 217 ? 11.301 19.116 -9.281 1.00 36.16 217 SER A N 1
ATOM 1654 C CA . SER A 1 217 ? 10.756 19.524 -7.994 1.00 36.16 217 SER A CA 1
ATOM 1655 C C . SER A 1 217 ? 11.918 20.082 -7.191 1.00 36.16 217 SER A C 1
ATOM 1657 O O . SER A 1 217 ? 12.735 19.316 -6.678 1.00 36.16 217 SER A O 1
ATOM 1659 N N . ASP A 1 218 ? 12.004 21.408 -7.105 1.00 30.00 218 ASP A N 1
ATOM 1660 C CA . ASP A 1 218 ? 12.813 22.046 -6.080 1.00 30.00 218 ASP A CA 1
ATOM 1661 C C . ASP A 1 218 ? 12.446 21.415 -4.740 1.00 30.00 218 ASP A C 1
ATOM 1663 O O . ASP A 1 218 ? 11.273 21.316 -4.366 1.00 30.00 218 ASP A O 1
ATOM 1667 N N . ALA A 1 219 ? 13.473 20.953 -4.037 1.00 36.81 219 ALA A N 1
ATOM 1668 C CA . ALA A 1 219 ? 13.389 20.465 -2.680 1.00 36.81 219 ALA A CA 1
ATOM 1669 C C . ALA A 1 219 ? 12.839 21.576 -1.772 1.00 36.81 219 ALA A C 1
ATOM 1671 O O . ALA A 1 219 ? 13.575 22.349 -1.171 1.00 36.81 219 ALA A O 1
ATOM 1672 N N . SER A 1 220 ? 11.522 21.670 -1.670 1.00 29.53 220 SER A N 1
ATOM 1673 C CA . SER A 1 220 ? 10.850 22.398 -0.606 1.00 29.53 220 SER A CA 1
ATOM 1674 C C . SER A 1 220 ? 9.650 21.581 -0.168 1.00 29.53 220 SER A C 1
ATOM 1676 O O . SER A 1 220 ? 8.554 21.640 -0.721 1.00 29.53 220 SER A O 1
ATOM 1678 N N . SER A 1 221 ? 9.893 20.782 0.868 1.00 28.41 221 SER A N 1
ATOM 1679 C CA . SER A 1 221 ? 8.860 20.387 1.814 1.00 28.41 221 SER A CA 1
ATOM 1680 C C . SER A 1 221 ? 7.981 21.606 2.116 1.00 28.41 221 SER A C 1
ATOM 1682 O O . SER A 1 221 ? 8.533 22.666 2.423 1.00 28.41 221 SER A O 1
ATOM 1684 N N . PRO A 1 222 ? 6.643 21.509 2.082 1.00 27.89 222 PRO A N 1
ATOM 1685 C CA . PRO A 1 222 ? 5.835 22.519 2.735 1.00 27.89 222 PRO A CA 1
ATOM 1686 C C . PRO A 1 222 ? 6.170 22.467 4.227 1.00 27.89 222 PRO A C 1
ATOM 1688 O O . PRO A 1 222 ? 5.836 21.510 4.927 1.00 27.89 222 PRO A O 1
ATOM 1691 N N . THR A 1 223 ? 6.885 23.484 4.700 1.00 26.77 223 THR A N 1
ATOM 1692 C CA . THR A 1 223 ? 7.023 23.787 6.120 1.00 26.77 223 THR A CA 1
ATOM 1693 C C . THR A 1 223 ? 5.617 24.000 6.666 1.00 26.77 223 THR A C 1
ATOM 1695 O O . THR A 1 223 ? 4.986 25.022 6.402 1.00 26.77 223 THR A O 1
ATOM 1698 N N . VAL A 1 224 ? 5.102 23.017 7.401 1.00 28.67 224 VAL A N 1
ATOM 1699 C CA . VAL A 1 224 ? 3.968 23.231 8.296 1.00 28.67 224 VAL A CA 1
ATOM 1700 C C . VAL A 1 224 ? 4.550 23.907 9.529 1.00 28.67 224 VAL A C 1
ATOM 1702 O O . VAL A 1 224 ? 5.135 23.260 10.395 1.00 28.67 224 VAL A O 1
ATOM 1705 N N . THR A 1 225 ? 4.480 25.233 9.545 1.00 28.22 225 THR A N 1
ATOM 1706 C CA . THR A 1 225 ? 4.710 26.023 10.755 1.00 28.22 225 THR A CA 1
ATOM 1707 C C . THR A 1 225 ? 3.563 25.726 11.736 1.00 28.22 225 THR A C 1
ATOM 1709 O O . THR A 1 225 ? 2.425 25.627 11.268 1.00 28.22 225 THR A O 1
ATOM 1712 N N . PRO A 1 226 ? 3.848 25.517 13.037 1.00 42.34 226 PRO A N 1
ATOM 1713 C CA . PRO A 1 226 ? 2.847 25.156 14.047 1.00 42.34 226 PRO A CA 1
ATOM 1714 C C . PRO A 1 226 ? 1.723 26.184 14.211 1.00 42.34 226 PRO A C 1
ATOM 1716 O O . PRO A 1 226 ? 1.975 27.388 13.974 1.00 42.34 226 PRO A O 1
#